Protein AF-A0A173U3Y2-F1 (afdb_monomer)

Sequence (177 aa):
MKGYLDAKELESYKKEDLQELAKQLGVDAEGTKKEIAARCAAVEVDIPDNSELTEEDKKVAAEAAAEAAAKAEEEKAAAEAAAKVEEEKAAAEAAAKAEEEKAAAEAAAKAEEEKAAAEAAAKAEEEKKAAGLVKVKAQRRFLDKELNQIKDTGDVYTVSRERAAVLKEAGVAEVAE

Mean predicted aligned error: 17.34 Å

Foldseek 3Di:
DWAFDDLVVQLVDDLVVLLVLCVVLVHDSDDDSSLSSLRRRPGTDDDDDDDDDDPVNVVVSVVVSVVVVVVVVVVVVVVVVVVVVVVVVVVVVVVVVVVVVVVVVVVVVVVVVVVVVVVVVVVVVVVVVVVQKFKKFFCAWDQDPVVRDTDHHGDIDIDGPVVQVVCVVVVGIHTDD

Solvent-accessible surface area (backbone atoms only — not comparable to full-atom values): 9803 Å² total; per-residue (Å²): 82,80,38,63,49,60,45,72,62,42,60,70,51,54,58,67,58,40,33,50,50,14,55,75,72,72,43,75,55,72,79,53,60,64,57,25,17,50,55,48,22,70,41,78,41,82,39,83,87,80,79,92,76,55,78,64,58,58,50,53,52,53,52,54,52,50,54,53,52,53,53,54,53,53,54,51,53,52,52,54,52,53,51,51,54,52,50,53,51,51,53,51,53,53,52,52,53,55,52,52,53,50,52,52,51,51,53,52,51,52,54,50,52,52,50,52,53,51,50,52,51,50,50,54,51,50,51,52,55,59,71,48,44,40,47,29,29,25,69,38,71,46,73,40,80,89,78,71,40,77,43,47,61,68,45,74,50,76,39,44,55,70,54,47,50,54,33,38,75,70,68,37,24,41,78,52,132

Structure (mmCIF, N/CA/C/O backbone):
data_AF-A0A173U3Y2-F1
#
_entry.id   AF-A0A173U3Y2-F1
#
loop_
_atom_site.group_PDB
_atom_site.id
_atom_site.type_symbol
_atom_site.label_atom_id
_atom_site.label_alt_id
_atom_site.label_comp_id
_atom_site.label_asym_id
_atom_site.label_entity_id
_atom_site.label_seq_id
_atom_site.pdbx_PDB_ins_code
_atom_site.Cartn_x
_atom_site.Cartn_y
_atom_site.Cartn_z
_atom_site.occupancy
_atom_site.B_iso_or_equiv
_atom_site.auth_seq_id
_atom_site.auth_comp_id
_atom_site.auth_asym_id
_atom_site.auth_atom_id
_atom_site.pdbx_PDB_model_num
ATOM 1 N N . MET A 1 1 ? 42.531 11.960 -65.304 1.00 57.34 1 MET A N 1
ATOM 2 C CA . MET A 1 1 ? 41.722 10.787 -65.709 1.00 57.34 1 MET A CA 1
ATOM 3 C C . MET A 1 1 ? 40.741 10.569 -64.580 1.00 57.34 1 MET A C 1
ATOM 5 O O . MET A 1 1 ? 41.121 10.733 -63.429 1.00 57.34 1 MET A O 1
ATOM 9 N N . LYS A 1 2 ? 39.489 10.229 -64.866 1.00 57.88 2 LYS A N 1
ATOM 10 C CA . LYS A 1 2 ? 38.521 9.997 -63.797 1.00 57.88 2 LYS A CA 1
ATOM 11 C C . LYS A 1 2 ? 38.825 8.674 -63.081 1.00 57.88 2 LYS A C 1
ATOM 13 O O . LYS A 1 2 ? 38.897 7.638 -63.739 1.00 57.88 2 LYS A O 1
ATOM 18 N N . GLY A 1 3 ? 39.047 8.725 -61.770 1.00 65.69 3 GLY A N 1
ATOM 19 C CA . GLY A 1 3 ? 39.462 7.604 -60.929 1.00 65.69 3 GLY A CA 1
ATOM 20 C C . GLY A 1 3 ? 38.769 7.604 -59.565 1.00 65.69 3 GLY A C 1
ATOM 21 O O . GLY A 1 3 ? 38.065 8.547 -59.210 1.00 65.69 3 GLY A O 1
ATOM 22 N N . TYR A 1 4 ? 38.956 6.520 -58.816 1.00 71.62 4 TYR A N 1
ATOM 23 C CA . TYR A 1 4 ? 38.361 6.316 -57.494 1.00 71.62 4 TYR A CA 1
ATOM 24 C C . TYR A 1 4 ? 39.429 6.453 -56.412 1.00 71.62 4 TYR A C 1
ATOM 26 O O . TYR A 1 4 ? 40.590 6.108 -56.638 1.00 71.62 4 TYR A O 1
ATOM 34 N N . LEU A 1 5 ? 39.036 6.963 -55.247 1.00 76.06 5 LEU A N 1
ATOM 35 C CA . LEU A 1 5 ? 39.926 7.059 -54.093 1.00 76.06 5 LEU A CA 1
ATOM 36 C C . LEU A 1 5 ? 40.066 5.687 -53.423 1.00 76.06 5 LEU A C 1
ATOM 38 O O . LEU A 1 5 ? 39.089 4.947 -53.306 1.00 76.06 5 LEU A O 1
ATOM 42 N N . ASP A 1 6 ? 41.271 5.352 -52.959 1.00 77.88 6 ASP A N 1
ATOM 43 C CA . ASP A 1 6 ? 41.516 4.074 -52.295 1.00 77.88 6 ASP A CA 1
ATOM 44 C C . ASP A 1 6 ? 40.843 4.037 -50.914 1.00 77.88 6 ASP A C 1
ATOM 46 O O . ASP A 1 6 ? 41.109 4.853 -50.026 1.00 77.88 6 ASP A O 1
ATOM 50 N N . ALA A 1 7 ? 39.948 3.068 -50.723 1.00 73.88 7 ALA A N 1
ATOM 51 C CA . ALA A 1 7 ? 39.181 2.944 -49.490 1.00 73.88 7 ALA A CA 1
ATOM 52 C C . ALA A 1 7 ? 40.073 2.669 -48.264 1.00 73.88 7 ALA A C 1
ATOM 54 O O . ALA A 1 7 ? 39.777 3.168 -47.178 1.00 73.88 7 ALA A O 1
ATOM 55 N N . LYS A 1 8 ? 41.184 1.928 -48.417 1.00 73.75 8 LYS A N 1
ATOM 56 C CA . LYS A 1 8 ? 42.096 1.618 -47.300 1.00 73.75 8 LYS A CA 1
ATOM 57 C C . LYS A 1 8 ? 42.901 2.842 -46.891 1.00 73.75 8 LYS A C 1
ATOM 59 O O . LYS A 1 8 ? 43.157 3.037 -45.703 1.00 73.75 8 LYS A O 1
ATOM 64 N N . GLU A 1 9 ? 43.276 3.680 -47.852 1.00 79.06 9 GLU A N 1
ATOM 65 C CA . GLU A 1 9 ? 43.908 4.959 -47.545 1.00 79.06 9 GLU A CA 1
ATOM 66 C C . GLU A 1 9 ? 42.934 5.883 -46.817 1.00 79.06 9 GLU A C 1
ATOM 68 O O . GLU A 1 9 ? 43.289 6.427 -45.771 1.00 79.06 9 GLU A O 1
ATOM 73 N N . LEU A 1 10 ? 41.683 5.985 -47.274 1.00 80.25 10 LEU A N 1
ATOM 74 C CA . LEU A 1 10 ? 40.660 6.803 -46.617 1.00 80.25 10 LEU A CA 1
ATOM 75 C C . LEU A 1 10 ? 40.347 6.324 -45.191 1.00 80.25 10 LEU A C 1
ATOM 77 O O . LEU A 1 10 ? 40.150 7.137 -44.291 1.00 80.25 10 LEU A O 1
ATOM 81 N N . GLU A 1 11 ? 40.399 5.022 -44.918 1.00 77.44 11 GLU A N 1
ATOM 82 C CA . GLU A 1 11 ? 40.264 4.491 -43.556 1.00 77.44 11 GLU A CA 1
ATOM 83 C C . GLU A 1 11 ? 41.381 4.941 -42.598 1.00 77.44 11 GLU A C 1
ATOM 85 O O . GLU A 1 11 ? 41.189 4.928 -41.376 1.00 77.44 11 GLU A O 1
ATOM 90 N N . SER A 1 12 ? 42.529 5.397 -43.103 1.00 81.25 12 SER A N 1
ATOM 91 C CA . SER A 1 12 ? 43.595 5.970 -42.272 1.00 81.25 12 SER A CA 1
ATOM 92 C C . SER A 1 12 ? 43.350 7.442 -41.893 1.00 81.25 12 SER A C 1
AT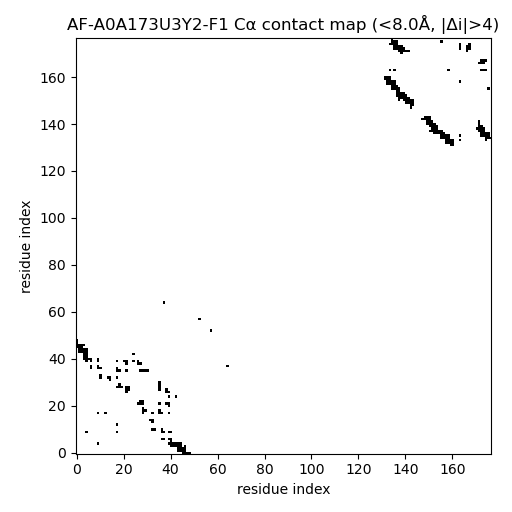OM 94 O O . SER A 1 12 ? 43.889 7.910 -40.888 1.00 81.25 12 SER A O 1
ATOM 96 N N . TYR A 1 13 ? 42.469 8.151 -42.608 1.00 83.94 13 TYR A N 1
ATOM 97 C CA . TYR A 1 13 ? 42.232 9.593 -42.441 1.00 83.94 13 TYR A CA 1
ATOM 98 C C . TYR A 1 13 ? 41.393 9.874 -41.193 1.00 83.94 13 TYR A C 1
ATOM 100 O O . TYR A 1 13 ? 40.683 9.000 -40.701 1.00 83.94 13 TYR A O 1
ATOM 108 N N . LYS A 1 14 ? 41.456 11.073 -40.609 1.00 88.06 14 LYS A N 1
ATOM 109 C CA . LYS A 1 14 ? 40.616 11.372 -39.435 1.00 88.06 14 LYS A CA 1
ATOM 110 C C . LYS A 1 14 ? 39.161 11.538 -39.864 1.00 88.06 14 LYS A C 1
ATOM 112 O O . LYS A 1 14 ? 38.862 11.773 -41.032 1.00 88.06 14 LYS A O 1
ATOM 117 N N . LYS A 1 15 ? 38.239 11.388 -38.913 1.00 86.25 15 LYS A N 1
ATOM 118 C CA . LYS A 1 15 ? 36.804 11.486 -39.207 1.00 86.25 15 LYS A CA 1
ATOM 119 C C . LYS A 1 15 ? 36.458 12.871 -39.758 1.00 86.25 15 LYS A C 1
ATOM 121 O O . LYS A 1 15 ? 35.685 12.967 -40.698 1.00 86.25 15 LYS A O 1
ATOM 126 N N . GLU A 1 16 ? 37.061 13.911 -39.200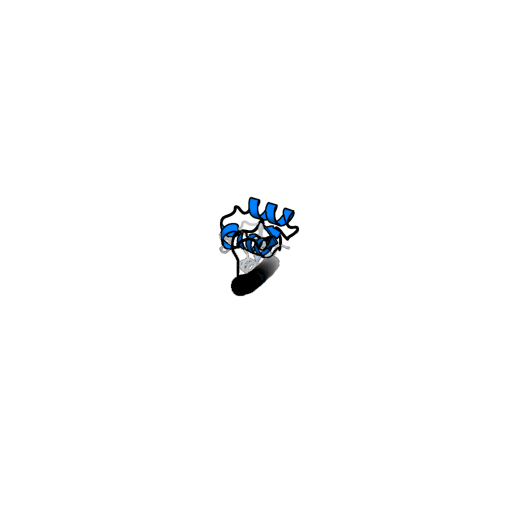 1.00 87.12 16 GLU A N 1
ATOM 127 C CA . GLU A 1 16 ? 36.872 15.302 -39.602 1.00 87.12 16 GLU A CA 1
ATOM 128 C C . GLU A 1 16 ? 37.352 15.535 -41.041 1.00 87.12 16 GLU A C 1
ATOM 130 O O . GLU A 1 16 ? 36.616 16.115 -41.838 1.00 87.12 16 GLU A O 1
ATOM 135 N N . ASP A 1 17 ? 38.528 15.001 -41.395 1.00 87.50 17 ASP A N 1
ATOM 136 C CA . ASP A 1 17 ? 39.094 15.091 -42.748 1.00 87.50 17 ASP A CA 1
ATOM 137 C C . ASP A 1 17 ? 38.199 14.369 -43.771 1.00 87.50 17 ASP A C 1
ATOM 139 O O . ASP A 1 17 ? 37.935 14.881 -44.857 1.00 87.50 17 ASP A O 1
ATOM 143 N N . LEU A 1 18 ? 37.662 13.200 -43.408 1.00 85.75 18 LEU A N 1
ATOM 144 C CA . LEU A 1 18 ? 36.731 12.455 -44.258 1.00 85.75 18 LEU A CA 1
ATOM 145 C C . LEU A 1 18 ? 35.384 13.158 -44.423 1.00 85.75 18 LEU A C 1
ATOM 147 O O . LEU A 1 18 ? 34.797 13.102 -45.498 1.00 85.75 18 LEU A O 1
ATOM 151 N N . GLN A 1 19 ? 34.888 13.829 -43.382 1.00 86.62 19 GLN A N 1
ATOM 152 C CA . GLN A 1 19 ? 33.658 14.619 -43.455 1.00 86.62 19 GLN A CA 1
ATOM 153 C C . GLN A 1 19 ? 33.826 15.868 -44.318 1.00 86.62 19 GLN A C 1
ATOM 155 O O . GLN A 1 19 ? 32.890 16.267 -45.011 1.00 86.62 19 GLN A O 1
ATOM 160 N N . GLU A 1 20 ? 34.996 16.502 -44.272 1.00 86.38 20 GLU A N 1
ATOM 161 C CA . GLU A 1 20 ? 35.315 17.623 -45.150 1.00 86.38 20 GLU A CA 1
ATOM 162 C C . GLU A 1 20 ? 35.433 17.160 -46.604 1.00 86.38 20 GLU A C 1
ATOM 164 O O . GLU A 1 20 ? 34.793 17.744 -47.479 1.00 86.38 20 GLU A O 1
ATOM 169 N N . LEU A 1 21 ? 36.146 16.056 -46.841 1.00 84.06 21 LEU A N 1
ATOM 170 C CA . LEU A 1 21 ? 36.250 15.429 -48.155 1.00 84.06 21 LEU A CA 1
ATOM 171 C C . LEU A 1 21 ? 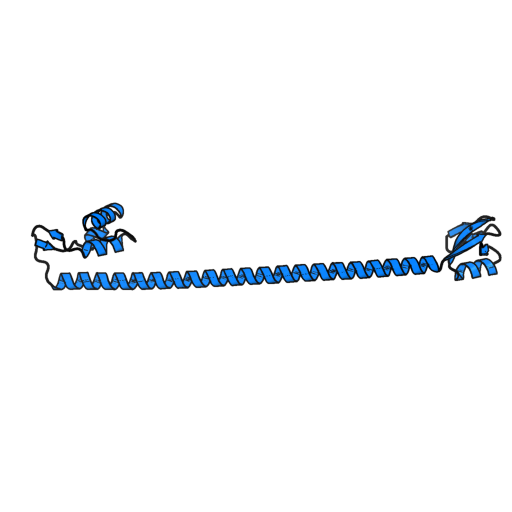34.869 15.044 -48.703 1.00 84.06 21 LEU A C 1
ATOM 173 O O . LEU A 1 21 ? 34.557 15.342 -49.852 1.00 84.06 21 LEU A O 1
ATOM 177 N N . ALA A 1 22 ? 34.005 14.462 -47.871 1.00 85.81 22 ALA A N 1
ATOM 178 C CA . ALA A 1 22 ? 32.636 14.126 -48.247 1.00 85.81 22 ALA A CA 1
ATOM 179 C C . ALA A 1 22 ? 31.855 15.362 -48.718 1.00 85.81 22 ALA A C 1
ATOM 181 O O . ALA A 1 22 ? 31.246 15.344 -49.786 1.00 85.81 22 ALA A O 1
ATOM 182 N N . LYS A 1 23 ? 31.947 16.479 -47.986 1.00 85.38 23 LYS A N 1
ATOM 183 C CA . LYS A 1 23 ? 31.310 17.747 -48.376 1.00 85.38 23 LYS A CA 1
ATOM 184 C C . LYS A 1 23 ? 31.886 18.319 -49.672 1.00 85.38 23 LYS A C 1
ATOM 186 O O . LYS A 1 23 ? 31.122 18.834 -50.484 1.00 85.38 23 LYS A O 1
ATOM 191 N N . GLN A 1 24 ? 33.202 18.227 -49.877 1.00 80.62 24 GLN A N 1
ATOM 192 C CA . GLN A 1 24 ? 33.872 18.675 -51.106 1.00 80.62 24 GLN A CA 1
ATOM 193 C C . GLN A 1 24 ? 33.444 17.854 -52.327 1.00 80.62 24 GLN A C 1
ATOM 195 O O . GLN A 1 24 ? 33.271 18.403 -53.412 1.00 80.62 24 GLN A O 1
ATOM 200 N N . LEU A 1 25 ? 33.236 16.553 -52.130 1.00 80.62 25 LEU A N 1
ATOM 201 C CA . LEU A 1 25 ? 32.764 15.619 -53.149 1.00 80.62 25 LEU A CA 1
ATOM 202 C C . LEU A 1 25 ? 31.233 15.631 -53.317 1.00 80.62 25 LEU A C 1
ATOM 204 O O . LEU A 1 25 ? 30.713 14.982 -54.221 1.00 80.62 25 LEU A O 1
ATOM 208 N N . GLY A 1 26 ? 30.507 16.371 -52.472 1.00 79.69 26 GLY A N 1
ATOM 209 C CA . GLY A 1 26 ? 29.045 16.452 -52.501 1.00 79.69 26 GLY A CA 1
ATOM 210 C C . GLY A 1 26 ? 28.333 15.181 -52.026 1.00 79.69 26 GLY A C 1
ATOM 211 O O . GLY A 1 26 ? 27.184 14.959 -52.405 1.00 79.69 26 GLY A O 1
ATOM 212 N N . VAL A 1 27 ? 28.997 14.349 -51.217 1.00 77.94 27 VAL A N 1
ATOM 213 C CA . VAL A 1 27 ? 28.440 13.122 -50.630 1.00 77.94 27 VAL A CA 1
ATOM 214 C C . VAL A 1 27 ? 28.111 13.284 -49.148 1.00 77.94 27 VAL A C 1
ATOM 216 O O . VAL A 1 27 ? 28.604 14.178 -48.460 1.00 77.94 27 VAL A O 1
ATOM 219 N N . ASP A 1 28 ? 27.240 12.404 -48.658 1.00 78.38 28 ASP A N 1
ATOM 220 C CA . ASP A 1 28 ? 26.727 12.445 -47.293 1.00 78.38 28 ASP A CA 1
ATOM 221 C C . ASP A 1 28 ? 27.818 12.167 -46.241 1.00 78.38 28 ASP A C 1
ATOM 223 O O . ASP A 1 28 ? 28.465 11.114 -46.253 1.00 78.38 28 ASP A O 1
ATOM 227 N N . ALA A 1 29 ? 28.001 13.123 -45.326 1.00 82.38 29 ALA A N 1
ATOM 228 C CA . ALA A 1 29 ? 29.036 13.118 -44.291 1.00 82.38 29 ALA A CA 1
ATOM 229 C C . ALA A 1 29 ? 28.544 12.572 -42.931 1.00 82.38 29 ALA A C 1
ATOM 231 O O . ALA A 1 29 ? 29.259 12.678 -41.923 1.00 82.38 29 ALA A O 1
ATOM 232 N N . GLU A 1 30 ? 27.324 12.032 -42.872 1.00 78.94 30 GLU A N 1
ATOM 233 C CA . GLU A 1 30 ? 26.744 11.476 -41.654 1.00 78.94 30 GLU A CA 1
ATOM 234 C C . GLU A 1 30 ? 27.118 9.996 -41.490 1.00 78.94 30 GLU A C 1
ATOM 236 O O . GLU A 1 30 ? 27.183 9.230 -42.452 1.00 78.94 30 GLU A O 1
ATOM 241 N N . GLY A 1 31 ? 27.368 9.580 -40.245 1.00 80.06 31 GLY A N 1
ATOM 242 C CA . GLY A 1 31 ? 27.688 8.192 -39.901 1.00 80.06 31 GLY A CA 1
ATOM 243 C C . GLY A 1 31 ? 29.090 7.979 -39.324 1.00 80.06 31 GLY A C 1
ATOM 244 O O . GLY A 1 31 ? 29.749 8.892 -38.795 1.00 80.06 31 GLY A O 1
ATOM 245 N N . THR A 1 32 ? 29.523 6.721 -39.341 1.00 81.69 32 THR A N 1
ATOM 246 C CA . THR A 1 32 ? 30.830 6.292 -38.843 1.00 81.69 32 THR A CA 1
ATOM 247 C C . THR A 1 32 ? 31.938 6.590 -39.854 1.00 81.69 32 THR A C 1
ATOM 249 O O . THR A 1 32 ? 31.715 6.764 -41.049 1.00 81.69 32 THR A O 1
ATOM 252 N N . LYS A 1 33 ? 33.184 6.640 -39.371 1.00 83.69 33 LYS A N 1
ATOM 253 C CA . LYS A 1 33 ? 34.372 6.945 -40.184 1.00 83.69 33 LYS A CA 1
ATOM 254 C C . LYS A 1 33 ? 34.496 6.037 -41.422 1.00 83.69 33 LYS A C 1
ATOM 256 O O . LYS A 1 33 ? 34.856 6.511 -42.493 1.00 83.69 33 LYS A O 1
ATOM 261 N N . LYS A 1 34 ? 34.180 4.749 -41.268 1.00 79.50 34 LYS A N 1
ATOM 262 C CA . LYS A 1 34 ? 34.251 3.751 -42.344 1.00 79.50 34 LYS A CA 1
ATOM 263 C C . LYS A 1 34 ? 33.189 3.977 -43.415 1.00 79.50 34 LYS A C 1
ATOM 265 O O . LYS A 1 34 ? 33.486 3.860 -44.595 1.00 79.50 34 LYS A O 1
ATOM 270 N N . GLU A 1 35 ? 31.978 4.353 -43.012 1.00 77.62 35 GLU A N 1
ATOM 271 C CA . GLU A 1 35 ? 30.888 4.639 -43.950 1.00 77.62 35 GLU A CA 1
ATOM 272 C C . GLU A 1 35 ? 31.203 5.861 -44.813 1.00 77.62 35 GLU A C 1
ATOM 274 O O . GLU A 1 35 ? 31.011 5.831 -46.026 1.00 77.62 35 GLU A O 1
ATOM 279 N N . ILE A 1 36 ? 31.751 6.913 -44.201 1.00 85.38 36 ILE A N 1
ATOM 280 C CA . ILE A 1 36 ? 32.136 8.132 -44.918 1.00 85.38 36 ILE A CA 1
ATOM 281 C C . ILE A 1 36 ? 33.300 7.834 -45.876 1.00 85.38 36 ILE A C 1
ATOM 283 O O . ILE A 1 36 ? 33.247 8.229 -47.037 1.00 85.38 36 ILE A O 1
ATOM 287 N N . ALA A 1 37 ? 34.311 7.075 -45.434 1.00 83.69 37 ALA A N 1
ATOM 288 C CA . ALA A 1 37 ? 35.421 6.640 -46.284 1.00 83.69 37 ALA A CA 1
ATOM 289 C C . ALA A 1 37 ? 34.945 5.819 -47.493 1.00 83.69 37 ALA A C 1
ATOM 291 O O . ALA A 1 37 ? 35.362 6.091 -48.615 1.00 83.69 37 ALA A O 1
ATOM 292 N N . ALA A 1 38 ? 34.028 4.872 -47.289 1.00 80.69 38 ALA A N 1
ATOM 293 C CA . ALA A 1 38 ? 33.471 4.058 -48.365 1.00 80.69 38 ALA A CA 1
ATOM 294 C C . ALA A 1 38 ? 32.666 4.893 -49.376 1.00 80.69 38 ALA A C 1
ATOM 296 O O . ALA A 1 38 ? 32.798 4.696 -50.583 1.00 80.69 38 ALA A O 1
ATOM 297 N N . ARG A 1 39 ? 31.868 5.864 -48.906 1.00 80.31 39 ARG A N 1
ATOM 298 C CA . ARG A 1 39 ? 31.128 6.777 -49.795 1.00 80.31 39 ARG A CA 1
ATOM 299 C C . ARG A 1 39 ? 32.067 7.669 -50.596 1.00 80.31 39 ARG A C 1
ATOM 301 O O . ARG A 1 39 ? 31.869 7.801 -51.796 1.00 80.31 39 ARG A O 1
ATOM 308 N N . CYS A 1 40 ? 33.100 8.228 -49.966 1.00 81.56 40 CYS A N 1
ATOM 309 C CA . CYS A 1 40 ? 34.120 9.021 -50.653 1.00 81.56 40 CYS A CA 1
ATOM 310 C C . CYS A 1 40 ? 34.921 8.186 -51.666 1.00 81.56 40 CYS A C 1
ATOM 312 O O . CYS A 1 40 ? 35.212 8.678 -52.752 1.00 81.56 40 CYS A O 1
ATOM 314 N N . ALA A 1 41 ? 35.224 6.921 -51.353 1.00 80.75 41 ALA A N 1
ATOM 315 C CA . ALA A 1 41 ? 35.902 5.989 -52.259 1.00 80.75 41 ALA A CA 1
ATOM 316 C C . ALA A 1 41 ? 35.077 5.666 -53.514 1.00 80.75 41 ALA A C 1
ATOM 318 O O . ALA A 1 41 ? 35.640 5.419 -54.575 1.00 80.75 41 ALA A O 1
ATOM 319 N N . ALA A 1 42 ? 33.746 5.694 -53.407 1.00 73.06 42 ALA A N 1
ATOM 320 C CA . ALA A 1 42 ? 32.831 5.434 -54.515 1.00 73.06 42 ALA A CA 1
ATOM 321 C C . ALA A 1 42 ? 32.600 6.651 -55.433 1.00 73.06 42 ALA A C 1
ATOM 323 O O . ALA A 1 42 ? 31.948 6.511 -56.470 1.00 73.06 42 ALA A O 1
ATO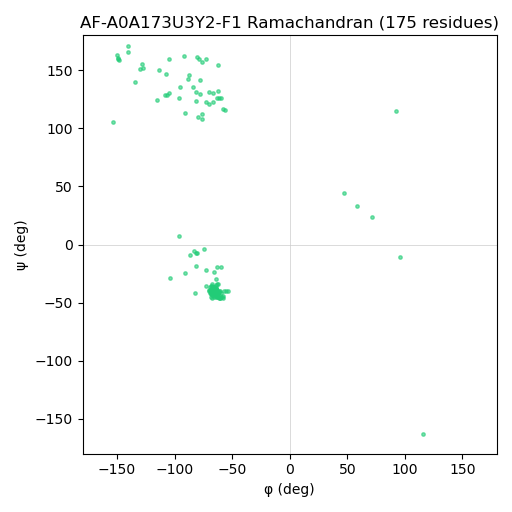M 324 N N . VAL A 1 43 ? 33.107 7.840 -55.079 1.00 73.31 43 VAL A N 1
ATOM 325 C CA . VAL A 1 43 ? 33.003 9.034 -55.930 1.00 73.31 43 VAL A CA 1
ATOM 326 C C . VAL A 1 43 ? 34.091 9.010 -56.995 1.00 73.31 43 VAL A C 1
ATOM 328 O O . VAL A 1 43 ? 35.271 8.840 -56.701 1.00 73.31 43 VAL A O 1
ATOM 331 N N . GLU A 1 44 ? 33.687 9.238 -58.241 1.00 65.75 44 GLU A N 1
ATOM 332 C CA . GLU A 1 44 ? 34.597 9.386 -59.370 1.00 65.75 44 GLU A CA 1
ATOM 333 C C . GLU A 1 44 ? 35.195 10.808 -59.384 1.00 65.75 44 GLU A C 1
ATOM 335 O O . GLU A 1 44 ? 34.500 11.788 -59.662 1.00 65.75 44 GLU A O 1
ATOM 340 N N . VAL A 1 45 ? 36.490 10.924 -59.078 1.00 65.19 45 VAL A N 1
ATOM 341 C CA . VAL A 1 45 ? 37.242 12.189 -58.985 1.00 65.19 45 VAL A CA 1
ATOM 342 C C . VAL A 1 45 ? 38.290 12.245 -60.103 1.00 65.19 45 VAL A C 1
ATOM 344 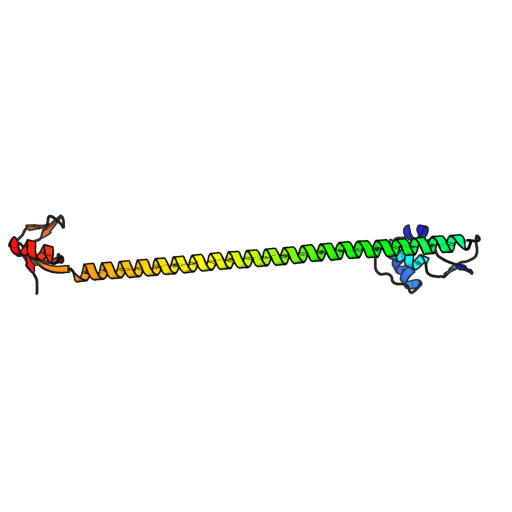O O . VAL A 1 45 ? 38.769 11.210 -60.554 1.00 65.19 45 VAL A O 1
ATOM 347 N N . ASP A 1 46 ? 38.664 13.425 -60.607 1.00 60.62 46 ASP A N 1
ATOM 348 C CA . ASP A 1 46 ? 39.748 13.516 -61.600 1.00 60.62 46 ASP A CA 1
ATOM 349 C C . ASP A 1 46 ? 41.113 13.350 -60.909 1.00 60.62 46 ASP A C 1
ATOM 351 O O . ASP A 1 46 ? 41.558 14.223 -60.166 1.00 60.62 46 ASP A O 1
ATOM 355 N N . ILE A 1 47 ? 41.760 12.203 -61.131 1.00 57.91 47 ILE A N 1
ATOM 356 C CA . ILE A 1 47 ? 43.063 11.839 -60.568 1.00 57.91 47 ILE A CA 1
ATOM 357 C C . ILE A 1 47 ? 44.128 11.960 -61.680 1.00 57.91 47 ILE A C 1
ATOM 359 O O . ILE A 1 47 ? 43.919 11.462 -62.797 1.00 57.91 47 ILE A O 1
ATOM 363 N N . PRO A 1 48 ? 45.267 12.638 -61.441 1.00 50.16 48 PRO A N 1
ATOM 364 C CA . PRO A 1 48 ? 46.381 12.658 -62.385 1.00 50.16 48 PRO A CA 1
ATOM 365 C C . PRO A 1 48 ? 47.065 11.281 -62.447 1.00 50.16 48 PRO A C 1
ATOM 367 O O . PRO A 1 48 ? 47.369 10.675 -61.425 1.00 50.16 48 PRO A O 1
ATOM 370 N N . ASP A 1 49 ? 47.269 10.804 -63.673 1.00 47.00 49 ASP A N 1
ATOM 371 C CA . ASP A 1 49 ? 47.638 9.435 -64.051 1.00 47.00 49 ASP A CA 1
ATOM 372 C C . ASP A 1 49 ? 48.948 8.944 -63.405 1.00 47.00 49 ASP A C 1
ATOM 374 O O . ASP A 1 49 ? 50.023 9.483 -63.684 1.00 47.00 49 ASP A O 1
ATOM 378 N N . ASN A 1 50 ? 48.870 7.899 -62.575 1.00 45.56 50 ASN A N 1
ATOM 379 C CA . ASN A 1 50 ? 50.001 7.007 -62.333 1.00 45.56 50 ASN A CA 1
ATOM 380 C C . ASN A 1 50 ? 49.499 5.610 -61.921 1.00 45.56 50 ASN A C 1
ATOM 382 O O . ASN A 1 50 ? 49.101 5.406 -60.777 1.00 45.56 50 ASN A O 1
ATOM 386 N N . SER A 1 51 ? 49.604 4.657 -62.851 1.00 47.53 51 SER A N 1
ATOM 387 C CA . SER A 1 51 ? 49.397 3.205 -62.701 1.00 47.53 51 SER A CA 1
ATOM 388 C C . SER A 1 51 ? 47.979 2.682 -62.989 1.00 47.53 51 SER A C 1
ATOM 390 O O . SER A 1 51 ? 47.019 2.966 -62.280 1.00 47.53 51 SER A O 1
ATOM 392 N N . GLU A 1 52 ? 47.884 1.862 -64.042 1.00 52.50 52 GLU A N 1
ATOM 393 C CA . GLU A 1 52 ? 46.689 1.146 -64.509 1.00 52.50 52 GLU A CA 1
ATOM 394 C C . GLU A 1 52 ? 46.073 0.262 -63.405 1.00 52.50 52 GLU A C 1
ATOM 396 O O . GLU A 1 52 ? 46.680 -0.718 -62.977 1.00 52.50 52 GLU A O 1
ATOM 401 N N . LEU A 1 53 ? 44.848 0.586 -62.977 1.00 50.97 53 LEU A N 1
ATOM 402 C CA . LEU A 1 53 ? 43.967 -0.294 -62.199 1.00 50.97 53 LEU A CA 1
ATOM 403 C C . LEU A 1 53 ? 43.005 -0.999 -63.162 1.00 50.97 53 LEU A C 1
ATOM 405 O O . LEU A 1 53 ? 42.336 -0.354 -63.974 1.00 50.97 53 LEU A O 1
ATOM 409 N N . THR A 1 54 ? 42.957 -2.326 -63.094 1.00 56.22 54 THR A N 1
ATOM 410 C CA . THR A 1 54 ? 42.202 -3.169 -64.032 1.00 56.22 54 THR A CA 1
ATOM 411 C C . THR A 1 54 ? 40.710 -3.215 -63.671 1.00 56.22 54 THR A C 1
ATOM 413 O O . THR A 1 54 ? 40.321 -2.894 -62.549 1.00 56.22 54 THR A O 1
ATOM 416 N N . GLU A 1 55 ? 39.826 -3.607 -64.601 1.00 55.69 55 GLU A N 1
ATOM 417 C CA . GLU A 1 55 ? 38.378 -3.715 -64.318 1.00 55.69 55 GLU A CA 1
ATOM 418 C C . GLU A 1 55 ? 38.042 -4.712 -63.186 1.00 55.69 55 GLU A C 1
ATOM 420 O O . GLU A 1 55 ? 36.982 -4.606 -62.566 1.00 55.69 55 GLU A O 1
ATOM 425 N N . GLU A 1 56 ? 38.956 -5.631 -62.856 1.00 51.66 56 GLU A N 1
ATOM 426 C CA . GLU A 1 56 ? 38.853 -6.498 -61.676 1.00 51.66 56 GLU A CA 1
ATOM 427 C C . GLU A 1 56 ? 38.965 -5.721 -60.356 1.00 51.66 56 GLU A C 1
ATOM 429 O O . GLU A 1 56 ? 38.187 -5.982 -59.437 1.00 51.66 56 GLU A O 1
ATOM 434 N N . ASP A 1 57 ? 39.833 -4.709 -60.267 1.00 56.53 57 ASP A N 1
ATOM 435 C CA . ASP A 1 57 ? 40.008 -3.903 -59.052 1.00 56.53 57 ASP A CA 1
ATOM 436 C C . ASP A 1 57 ? 38.755 -3.066 -58.734 1.00 56.53 57 ASP A C 1
ATOM 438 O O . ASP A 1 57 ? 38.342 -2.950 -57.576 1.00 56.53 57 ASP A O 1
ATOM 442 N N . LYS A 1 58 ? 38.067 -2.560 -59.771 1.00 58.28 58 LYS A N 1
ATOM 443 C CA . LYS A 1 58 ? 36.768 -1.873 -59.624 1.00 58.28 58 LYS A CA 1
ATOM 444 C C . LYS A 1 58 ? 35.670 -2.809 -59.124 1.00 58.28 58 LYS A C 1
ATOM 446 O O . LYS A 1 58 ? 34.822 -2.397 -58.333 1.00 58.28 58 LYS A O 1
ATOM 451 N N . LYS A 1 59 ? 35.674 -4.068 -59.570 1.00 58.75 59 LYS A N 1
ATOM 452 C CA . LYS A 1 59 ? 34.681 -5.061 -59.147 1.00 58.75 59 LYS A CA 1
ATOM 453 C C . LYS A 1 59 ? 34.882 -5.467 -57.685 1.00 58.75 59 LYS A C 1
ATOM 455 O O . LYS A 1 59 ? 33.901 -5.561 -56.953 1.00 58.75 59 LYS A O 1
ATOM 460 N N . VAL A 1 60 ? 36.129 -5.636 -57.245 1.00 60.06 60 VAL A N 1
ATOM 461 C CA . VAL A 1 60 ? 36.454 -5.952 -55.843 1.00 60.06 60 VAL A CA 1
ATOM 462 C C . VAL A 1 60 ? 36.089 -4.791 -54.912 1.00 60.06 60 VAL A C 1
ATOM 464 O O . VAL A 1 60 ? 35.527 -5.022 -53.843 1.00 60.06 60 VAL A O 1
ATOM 467 N N . ALA A 1 61 ? 36.324 -3.542 -55.328 1.00 57.59 61 ALA A N 1
ATOM 468 C CA . ALA A 1 61 ? 35.905 -2.368 -54.561 1.00 57.59 61 ALA A CA 1
ATOM 469 C C . ALA A 1 61 ? 34.371 -2.268 -54.425 1.00 57.59 61 ALA A C 1
ATOM 471 O O . ALA A 1 61 ? 33.863 -1.980 -53.340 1.00 57.59 61 ALA A O 1
ATOM 472 N N . ALA A 1 62 ? 33.625 -2.563 -55.495 1.00 59.19 62 ALA A N 1
ATOM 473 C CA . ALA A 1 62 ? 32.162 -2.564 -55.472 1.00 59.19 62 ALA A CA 1
ATOM 474 C C . ALA A 1 62 ? 31.577 -3.697 -54.605 1.00 59.19 62 ALA A C 1
ATOM 476 O O . ALA A 1 62 ? 30.608 -3.480 -53.877 1.00 59.19 62 ALA A O 1
ATOM 477 N N . GLU A 1 63 ? 32.172 -4.892 -54.645 1.00 61.00 63 GLU A N 1
ATOM 478 C CA . GLU A 1 63 ? 31.741 -6.040 -53.835 1.00 61.00 63 GLU A CA 1
ATOM 479 C C . GLU A 1 63 ? 32.019 -5.813 -52.339 1.00 61.00 63 GLU A C 1
ATOM 481 O O . GLU A 1 63 ? 31.145 -6.051 -51.503 1.00 61.00 63 GLU A O 1
ATOM 486 N N . ALA A 1 64 ? 33.177 -5.233 -52.000 1.00 62.75 64 ALA A N 1
ATOM 487 C CA . ALA A 1 64 ? 33.508 -4.852 -50.627 1.00 62.75 64 ALA A CA 1
ATOM 488 C C . ALA A 1 64 ? 32.573 -3.758 -50.073 1.00 62.75 64 ALA A C 1
ATOM 490 O O . ALA A 1 64 ? 32.182 -3.811 -48.905 1.00 62.75 64 ALA A O 1
ATOM 491 N N . ALA A 1 65 ? 32.169 -2.791 -50.906 1.00 61.19 65 ALA A N 1
ATOM 492 C CA . ALA A 1 65 ? 31.201 -1.764 -50.521 1.00 61.19 65 ALA A CA 1
ATOM 493 C C . ALA A 1 65 ? 29.795 -2.346 -50.274 1.00 61.19 65 ALA A C 1
ATOM 495 O O . ALA A 1 65 ? 29.119 -1.942 -49.327 1.00 61.19 65 ALA A O 1
ATOM 496 N N . ALA A 1 66 ? 29.369 -3.325 -51.080 1.00 62.88 66 ALA A N 1
ATOM 497 C CA . ALA A 1 66 ? 28.084 -4.001 -50.904 1.00 62.88 66 ALA A CA 1
ATOM 498 C C . ALA A 1 66 ? 28.049 -4.878 -49.637 1.00 62.88 66 ALA A C 1
ATOM 500 O O . ALA A 1 66 ? 27.061 -4.853 -48.902 1.00 62.88 66 ALA A O 1
ATOM 501 N N . GLU A 1 67 ? 29.130 -5.605 -49.330 1.00 62.38 67 GLU A N 1
ATOM 502 C CA . GLU A 1 67 ? 29.214 -6.417 -48.106 1.00 62.38 67 GLU A CA 1
ATOM 503 C C . GLU A 1 67 ? 29.239 -5.545 -46.836 1.00 62.38 67 GLU A C 1
ATOM 505 O O . GLU A 1 67 ? 28.622 -5.886 -45.823 1.00 62.38 67 GLU A O 1
ATOM 510 N N . ALA A 1 68 ? 29.901 -4.383 -46.891 1.00 62.88 68 ALA A N 1
ATOM 511 C CA . ALA A 1 68 ? 29.904 -3.421 -45.791 1.00 62.88 68 ALA A CA 1
ATOM 512 C C . ALA A 1 68 ? 28.511 -2.813 -45.543 1.00 62.88 68 ALA A C 1
ATOM 514 O O . ALA A 1 68 ? 28.104 -2.675 -44.388 1.00 62.88 68 ALA A O 1
ATOM 515 N N . ALA A 1 69 ? 27.761 -2.503 -46.607 1.00 64.69 69 ALA A N 1
ATOM 516 C CA . ALA A 1 69 ? 26.388 -2.012 -46.494 1.00 64.69 69 ALA A CA 1
ATOM 517 C C . ALA A 1 69 ? 25.441 -3.069 -45.895 1.00 64.69 69 ALA A C 1
ATOM 519 O O . ALA A 1 69 ? 24.643 -2.745 -45.018 1.00 64.69 69 ALA A O 1
ATOM 520 N N . ALA A 1 70 ? 25.578 -4.339 -46.296 1.00 68.50 70 ALA A N 1
ATOM 521 C CA . ALA A 1 70 ? 24.767 -5.433 -45.760 1.00 68.50 70 ALA A CA 1
ATOM 522 C C . ALA A 1 70 ? 25.012 -5.673 -44.256 1.00 68.50 70 ALA A C 1
ATOM 524 O O . ALA A 1 70 ? 24.058 -5.826 -43.494 1.00 68.50 70 ALA A O 1
ATOM 525 N N . LYS A 1 71 ? 26.275 -5.635 -43.800 1.00 68.31 71 LYS A N 1
ATOM 526 C CA . LYS A 1 71 ? 26.601 -5.769 -42.365 1.00 68.31 71 LYS A CA 1
ATOM 527 C C . LYS A 1 71 ? 26.085 -4.599 -41.524 1.00 68.31 71 LYS A C 1
ATOM 529 O O . LYS A 1 71 ? 25.648 -4.816 -40.398 1.00 68.31 71 LYS A O 1
ATOM 534 N N . ALA A 1 72 ? 26.105 -3.378 -42.061 1.00 68.50 72 ALA A N 1
ATOM 535 C CA . ALA A 1 72 ? 25.572 -2.207 -41.363 1.00 68.50 72 ALA A CA 1
ATOM 536 C C . ALA A 1 72 ? 24.041 -2.272 -41.190 1.00 68.50 72 ALA A C 1
ATOM 538 O O . ALA A 1 72 ? 23.515 -1.850 -40.159 1.00 68.50 72 ALA A O 1
ATOM 539 N N . GLU A 1 73 ? 23.320 -2.826 -42.170 1.00 62.75 73 GLU A N 1
ATOM 540 C CA . GLU A 1 73 ? 21.866 -3.007 -42.082 1.00 62.75 73 GLU A CA 1
ATOM 541 C C . GLU A 1 73 ? 21.479 -4.095 -41.061 1.00 62.75 73 GLU A C 1
ATOM 543 O O . GLU A 1 73 ? 20.550 -3.902 -40.274 1.00 62.75 73 GLU A O 1
ATOM 548 N N . GLU A 1 74 ? 22.242 -5.193 -40.998 1.00 65.88 74 GLU A N 1
ATOM 549 C CA . GLU A 1 74 ? 22.041 -6.272 -40.019 1.00 65.88 74 GLU A CA 1
ATOM 550 C C . GLU A 1 74 ? 22.275 -5.798 -38.571 1.00 65.88 74 GLU A C 1
ATOM 552 O O . GLU A 1 74 ? 21.465 -6.076 -37.682 1.00 65.88 74 GLU A O 1
ATOM 557 N N . GLU A 1 75 ? 23.333 -5.014 -38.326 1.00 69.50 75 GLU A N 1
ATOM 558 C CA . GLU A 1 75 ? 23.635 -4.472 -36.993 1.00 69.50 75 GLU A CA 1
ATOM 559 C C . GLU A 1 75 ? 22.554 -3.481 -36.522 1.00 69.50 75 GLU A C 1
ATOM 561 O O . GLU A 1 75 ? 22.147 -3.489 -35.355 1.00 69.50 75 GLU A O 1
ATOM 566 N N . LYS A 1 76 ? 22.006 -2.679 -37.446 1.00 71.94 76 LYS A N 1
ATOM 567 C CA . LYS A 1 76 ? 20.892 -1.766 -37.156 1.00 71.94 76 LYS A CA 1
ATOM 568 C C . LYS A 1 76 ? 19.607 -2.525 -36.807 1.00 71.94 76 LYS A C 1
ATOM 570 O O . LYS A 1 76 ? 18.908 -2.133 -35.872 1.00 71.94 76 LYS A O 1
ATOM 575 N N . ALA A 1 77 ? 19.313 -3.621 -37.508 1.00 75.69 77 ALA A N 1
ATOM 576 C CA . ALA A 1 77 ? 18.158 -4.467 -37.212 1.00 75.69 77 ALA A CA 1
ATOM 577 C C . ALA A 1 77 ? 18.273 -5.146 -35.833 1.00 75.69 77 ALA A C 1
ATOM 579 O O . ALA A 1 77 ? 17.291 -5.206 -35.088 1.00 75.69 77 ALA A O 1
ATOM 580 N N . ALA A 1 78 ? 19.472 -5.599 -35.452 1.00 73.25 78 ALA A N 1
ATOM 581 C CA . ALA A 1 78 ? 19.722 -6.177 -34.132 1.00 73.25 78 ALA A CA 1
ATOM 582 C C . ALA A 1 78 ? 19.554 -5.147 -32.998 1.00 73.25 78 ALA A C 1
ATOM 584 O O . ALA A 1 78 ? 18.953 -5.457 -31.966 1.00 73.25 78 ALA A O 1
ATOM 585 N N . ALA A 1 79 ? 20.028 -3.912 -33.197 1.00 75.75 79 ALA A N 1
ATOM 586 C CA . ALA A 1 79 ? 19.866 -2.831 -32.225 1.00 75.75 79 ALA A CA 1
ATOM 587 C C . ALA A 1 79 ? 18.392 -2.426 -32.036 1.00 75.75 79 ALA A C 1
ATOM 589 O O . ALA A 1 79 ? 17.947 -2.230 -30.905 1.00 75.75 79 ALA A O 1
ATOM 590 N N . GLU A 1 80 ? 17.611 -2.350 -33.120 1.00 77.56 80 GLU A N 1
ATOM 591 C CA . GLU A 1 80 ? 16.183 -2.014 -33.039 1.00 77.56 80 GLU A CA 1
ATOM 592 C C . GLU A 1 80 ? 15.371 -3.126 -32.350 1.00 77.56 80 GLU A C 1
ATOM 594 O O . GLU A 1 80 ? 14.473 -2.846 -31.553 1.00 77.56 80 GLU A O 1
ATOM 599 N N . ALA A 1 81 ? 15.721 -4.394 -32.590 1.00 75.31 81 ALA A N 1
ATOM 600 C CA . ALA A 1 81 ? 15.116 -5.526 -31.892 1.00 75.31 81 ALA A CA 1
ATOM 601 C C . ALA A 1 81 ? 15.429 -5.509 -30.385 1.00 75.31 81 ALA A C 1
ATOM 603 O O . ALA A 1 81 ? 14.530 -5.727 -29.573 1.00 75.31 81 ALA A O 1
ATOM 604 N N . ALA A 1 82 ? 16.671 -5.199 -29.997 1.00 78.00 82 ALA A N 1
ATOM 605 C CA . ALA A 1 82 ? 17.055 -5.074 -28.591 1.00 78.00 82 ALA A CA 1
ATOM 606 C C . ALA A 1 82 ? 16.313 -3.921 -27.889 1.00 78.00 82 ALA A C 1
ATOM 608 O O . ALA A 1 82 ? 15.812 -4.106 -26.780 1.00 78.00 82 ALA A O 1
ATOM 609 N N . ALA A 1 83 ? 16.167 -2.771 -28.557 1.00 83.50 83 ALA A N 1
ATOM 610 C CA . ALA A 1 83 ? 15.424 -1.628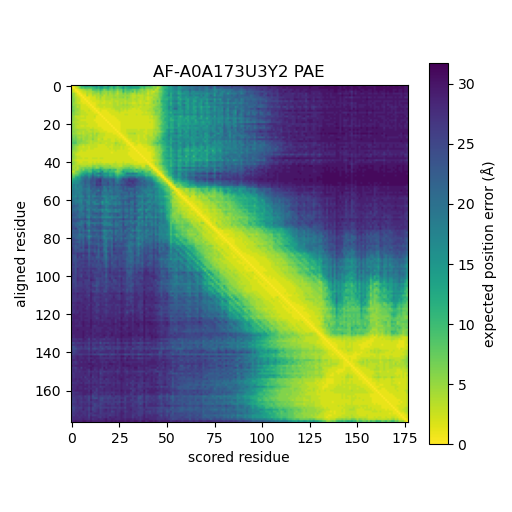 -28.028 1.00 83.50 83 ALA A CA 1
ATOM 611 C C . ALA A 1 83 ? 13.935 -1.949 -27.800 1.00 83.50 83 ALA A C 1
ATOM 613 O O . ALA A 1 83 ? 13.389 -1.603 -26.754 1.00 83.50 83 ALA A O 1
ATOM 614 N N . LYS A 1 84 ? 13.288 -2.675 -28.726 1.00 81.62 84 LYS A N 1
ATOM 615 C CA . LYS A 1 84 ? 11.889 -3.111 -28.553 1.00 81.62 84 LYS A CA 1
ATOM 616 C C . LYS A 1 84 ? 11.706 -4.066 -27.374 1.00 81.62 84 LYS A C 1
ATOM 618 O O . LYS A 1 84 ? 10.723 -3.949 -26.651 1.00 81.62 84 LYS A O 1
ATOM 623 N N . VAL A 1 85 ? 12.651 -4.984 -27.151 1.00 82.50 85 VAL A N 1
ATOM 624 C CA . VAL A 1 85 ? 12.606 -5.898 -25.995 1.00 82.50 85 VAL A CA 1
ATOM 625 C C . VAL A 1 85 ? 12.765 -5.135 -24.677 1.00 82.50 85 VAL A C 1
ATOM 627 O O . VAL A 1 85 ? 12.095 -5.458 -23.695 1.00 82.50 85 VAL A O 1
ATOM 630 N N . GLU A 1 86 ? 13.628 -4.119 -24.638 1.00 74.75 86 GLU A N 1
ATOM 631 C CA . GLU A 1 86 ? 13.807 -3.294 -23.441 1.00 74.75 86 GLU A CA 1
ATOM 632 C C . GLU A 1 86 ? 12.564 -2.437 -23.142 1.00 74.75 86 GLU A C 1
ATOM 634 O O . GLU A 1 86 ? 12.122 -2.380 -21.992 1.00 74.75 86 GLU A O 1
ATOM 639 N N . GLU A 1 87 ? 11.944 -1.852 -24.173 1.00 79.25 87 GLU A N 1
ATOM 640 C CA . GLU A 1 87 ? 10.696 -1.087 -24.050 1.00 79.25 87 GLU A CA 1
ATOM 641 C C . GLU A 1 87 ? 9.533 -1.961 -23.548 1.00 79.25 87 GLU A C 1
ATOM 643 O O . GLU A 1 87 ? 8.831 -1.581 -22.608 1.00 79.25 87 GLU A O 1
ATOM 648 N N . GLU A 1 88 ? 9.364 -3.166 -24.103 1.00 82.81 88 GLU A N 1
ATOM 649 C CA . GLU A 1 88 ? 8.309 -4.097 -23.679 1.00 82.81 88 GLU A CA 1
ATOM 650 C C . GLU A 1 88 ? 8.507 -4.548 -22.222 1.00 82.81 88 GLU A C 1
ATOM 652 O O . GLU A 1 88 ? 7.554 -4.613 -21.439 1.00 82.81 88 GLU A O 1
ATOM 657 N N . LYS A 1 89 ? 9.761 -4.777 -21.811 1.00 82.88 89 LYS A N 1
ATOM 658 C CA . LYS A 1 89 ? 10.093 -5.119 -20.423 1.00 82.88 89 LYS A CA 1
ATOM 659 C C . LYS A 1 89 ? 9.799 -3.962 -19.462 1.00 82.88 89 LYS A C 1
ATOM 661 O O . LYS A 1 89 ? 9.276 -4.202 -18.373 1.00 82.88 89 LYS A O 1
ATOM 666 N N . ALA A 1 90 ? 10.097 -2.723 -19.853 1.00 84.69 90 ALA A N 1
ATOM 667 C CA . ALA A 1 90 ? 9.784 -1.540 -19.053 1.00 84.69 90 ALA A CA 1
ATOM 668 C C . ALA A 1 90 ? 8.265 -1.338 -18.902 1.00 84.69 90 ALA A C 1
ATOM 670 O O . ALA A 1 90 ? 7.788 -1.044 -17.803 1.00 84.69 90 ALA A O 1
ATOM 671 N N . ALA A 1 91 ? 7.495 -1.560 -19.973 1.00 83.38 91 ALA A N 1
ATOM 672 C CA . ALA A 1 91 ? 6.036 -1.503 -19.932 1.00 83.38 91 ALA A CA 1
ATOM 673 C C . ALA A 1 91 ? 5.438 -2.583 -19.011 1.00 83.38 91 ALA A C 1
ATOM 675 O O . ALA A 1 91 ? 4.542 -2.289 -18.214 1.00 83.38 91 ALA A O 1
ATOM 676 N N . ALA A 1 92 ? 5.964 -3.812 -19.062 1.00 85.06 92 ALA A N 1
ATOM 677 C CA . ALA A 1 92 ? 5.534 -4.899 -18.185 1.00 85.06 92 ALA A CA 1
ATOM 678 C C . ALA A 1 92 ? 5.849 -4.620 -16.702 1.00 85.06 92 ALA A C 1
ATOM 680 O O . ALA A 1 92 ? 5.003 -4.858 -15.839 1.00 85.06 92 ALA A O 1
ATOM 681 N N . GLU A 1 93 ? 7.028 -4.067 -16.391 1.00 85.88 93 GLU A N 1
ATOM 682 C CA . GLU A 1 93 ? 7.388 -3.707 -15.012 1.00 85.88 93 GLU A CA 1
ATOM 683 C C . GLU A 1 93 ? 6.506 -2.569 -14.467 1.00 85.88 93 GLU A C 1
ATOM 685 O O . GLU A 1 93 ? 6.079 -2.608 -13.311 1.00 85.88 93 GLU A O 1
ATOM 690 N N . ALA A 1 94 ? 6.182 -1.576 -15.302 1.00 82.19 94 ALA A N 1
ATOM 691 C CA . ALA A 1 94 ? 5.275 -0.494 -14.928 1.00 82.19 94 ALA A CA 1
ATOM 692 C C . ALA A 1 94 ? 3.851 -1.005 -14.646 1.00 82.19 94 ALA A C 1
ATOM 694 O O . ALA A 1 94 ? 3.234 -0.591 -13.662 1.00 82.19 94 ALA A O 1
ATOM 695 N N . ALA A 1 95 ? 3.347 -1.937 -15.462 1.00 85.44 95 ALA A N 1
ATOM 696 C CA . ALA A 1 95 ? 2.043 -2.559 -15.244 1.00 85.44 95 ALA A CA 1
ATOM 697 C C . ALA A 1 95 ? 2.000 -3.373 -13.938 1.00 85.44 95 ALA A C 1
ATOM 699 O O . ALA A 1 95 ? 1.041 -3.251 -13.176 1.00 85.44 95 ALA A O 1
ATOM 700 N N . ALA A 1 96 ? 3.058 -4.136 -13.635 1.00 87.56 96 ALA A N 1
ATOM 701 C CA . ALA A 1 96 ? 3.151 -4.913 -12.398 1.00 87.56 96 ALA A CA 1
ATOM 702 C C . ALA A 1 96 ? 3.156 -4.022 -11.142 1.00 87.56 96 ALA A C 1
ATOM 704 O O . ALA A 1 96 ? 2.426 -4.298 -10.191 1.00 87.56 96 ALA A O 1
ATOM 705 N N . LYS A 1 97 ? 3.913 -2.913 -11.151 1.00 86.25 97 LYS A N 1
ATOM 706 C CA . LYS A 1 97 ? 3.920 -1.950 -10.031 1.00 86.25 97 LYS A CA 1
ATOM 707 C C . LYS A 1 97 ? 2.556 -1.291 -9.819 1.00 86.25 97 LYS A C 1
ATOM 709 O O . LYS A 1 97 ? 2.138 -1.118 -8.678 1.00 86.25 97 LYS A O 1
ATOM 714 N N . ALA A 1 98 ? 1.849 -0.955 -10.899 1.00 86.12 98 ALA A N 1
ATOM 715 C CA . ALA A 1 98 ? 0.513 -0.368 -10.804 1.00 86.12 98 ALA A CA 1
ATOM 716 C C . ALA A 1 98 ? -0.519 -1.346 -10.210 1.00 86.12 98 ALA A C 1
ATOM 718 O O . ALA A 1 98 ? -1.396 -0.934 -9.449 1.00 86.12 98 ALA A O 1
ATOM 719 N N . GLU A 1 99 ? -0.419 -2.639 -10.536 1.00 80.75 99 GLU A N 1
ATOM 720 C CA . GLU A 1 99 ? -1.288 -3.667 -9.954 1.00 80.75 99 GLU A CA 1
ATOM 721 C C . GLU A 1 99 ? -1.005 -3.874 -8.456 1.00 80.75 99 GLU A C 1
ATOM 723 O O . GLU A 1 99 ? -1.944 -3.925 -7.658 1.00 80.75 99 GLU A O 1
ATOM 728 N N . GLU A 1 100 ? 0.273 -3.910 -8.060 1.00 83.00 100 GLU A N 1
ATOM 729 C CA . GLU A 1 100 ? 0.682 -4.031 -6.654 1.00 83.00 100 GLU A CA 1
ATOM 730 C C . GLU A 1 100 ? 0.175 -2.852 -5.806 1.00 83.00 100 GLU A C 1
ATOM 732 O O . GLU A 1 100 ? -0.414 -3.058 -4.741 1.00 83.00 100 GLU A O 1
ATOM 737 N N . GLU A 1 101 ? 0.323 -1.617 -6.298 1.00 87.50 101 GLU A N 1
ATOM 738 C CA . GLU A 1 101 ? -0.141 -0.418 -5.590 1.00 87.50 101 GLU A CA 1
ATOM 739 C C . GLU A 1 101 ? -1.668 -0.424 -5.411 1.00 87.50 101 GLU A C 1
ATOM 741 O O . GLU A 1 101 ? -2.186 -0.110 -4.334 1.00 87.50 101 GLU A O 1
ATOM 746 N N . LYS A 1 102 ? -2.406 -0.867 -6.438 1.00 86.94 102 LYS A N 1
ATOM 747 C CA . LYS A 1 102 ? -3.864 -1.002 -6.366 1.00 86.94 102 LYS A CA 1
ATOM 748 C C . LYS A 1 102 ? -4.290 -2.055 -5.338 1.00 86.94 102 LYS A C 1
ATOM 750 O O . LYS A 1 102 ? -5.237 -1.817 -4.586 1.00 86.94 102 LYS A O 1
ATOM 755 N N . ALA A 1 103 ? -3.598 -3.193 -5.277 1.00 88.06 103 ALA A N 1
ATOM 756 C CA . ALA A 1 103 ? -3.874 -4.238 -4.292 1.00 88.06 103 ALA A CA 1
ATOM 757 C C . ALA A 1 103 ? -3.600 -3.758 -2.855 1.00 88.06 103 ALA A C 1
ATOM 759 O O . ALA A 1 103 ? -4.405 -4.011 -1.955 1.00 88.06 103 ALA A O 1
ATOM 760 N N . ALA A 1 104 ? -2.511 -3.011 -2.644 1.00 86.19 104 ALA A N 1
ATOM 761 C CA . ALA A 1 104 ? -2.188 -2.419 -1.348 1.00 86.19 104 ALA A CA 1
ATOM 762 C C . ALA A 1 104 ? -3.245 -1.394 -0.899 1.00 86.19 104 ALA A C 1
ATOM 764 O O . ALA A 1 104 ? -3.675 -1.414 0.258 1.00 86.19 104 ALA A O 1
ATOM 765 N N . ALA A 1 105 ? -3.715 -0.539 -1.814 1.00 88.12 105 ALA A N 1
ATOM 766 C CA . ALA A 1 105 ? -4.768 0.433 -1.527 1.00 88.12 105 ALA A CA 1
ATOM 767 C C . ALA A 1 105 ? -6.105 -0.240 -1.164 1.00 88.12 105 ALA A C 1
ATOM 769 O O . ALA A 1 105 ? -6.768 0.174 -0.212 1.00 88.12 105 ALA A O 1
ATOM 770 N N . GLU A 1 106 ? -6.490 -1.308 -1.872 1.00 88.31 106 GLU A N 1
ATOM 771 C CA . GLU A 1 106 ? -7.726 -2.044 -1.575 1.00 88.31 106 GLU A CA 1
ATOM 772 C C . GLU A 1 106 ? -7.659 -2.757 -0.213 1.00 88.31 106 GLU A C 1
ATOM 774 O O . GLU A 1 106 ? -8.634 -2.754 0.543 1.00 88.31 106 GLU A O 1
ATOM 779 N N . ALA A 1 107 ? -6.500 -3.325 0.138 1.00 86.19 107 ALA A N 1
ATOM 780 C CA . ALA A 1 107 ? -6.284 -3.940 1.446 1.00 86.19 107 ALA A CA 1
ATOM 781 C C . ALA A 1 107 ? -6.371 -2.912 2.589 1.00 86.19 107 ALA A C 1
ATOM 783 O O . ALA A 1 107 ? -6.994 -3.187 3.617 1.00 86.19 107 ALA A O 1
ATOM 784 N N . ALA A 1 108 ? -5.802 -1.717 2.400 1.00 87.50 108 ALA A N 1
ATOM 785 C CA . ALA A 1 108 ? -5.889 -0.633 3.376 1.00 87.50 108 ALA A CA 1
ATOM 786 C C . ALA A 1 108 ? -7.337 -0.150 3.578 1.00 87.50 108 ALA A C 1
ATOM 788 O O . ALA A 1 108 ? -7.768 0.018 4.719 1.00 87.50 108 ALA A O 1
ATOM 789 N N . ALA A 1 109 ? -8.109 -0.002 2.495 1.00 89.44 109 ALA A N 1
ATOM 790 C CA . ALA A 1 109 ? -9.516 0.396 2.568 1.00 89.44 109 ALA A CA 1
ATOM 791 C C . ALA A 1 109 ? -10.379 -0.634 3.321 1.00 89.44 109 ALA A C 1
ATOM 793 O O . ALA A 1 109 ? -11.167 -0.262 4.190 1.00 89.44 109 ALA A O 1
ATOM 794 N N . LYS A 1 110 ? -10.186 -1.935 3.053 1.00 87.69 110 LYS A N 1
ATOM 795 C CA . LYS A 1 110 ? -10.885 -3.015 3.776 1.00 87.69 110 LYS A CA 1
ATOM 796 C C . LYS A 1 110 ? -10.558 -3.022 5.272 1.00 87.69 110 LYS A C 1
ATOM 798 O O . LYS A 1 110 ? -11.456 -3.207 6.089 1.00 87.69 110 LYS A O 1
ATOM 803 N N . ALA A 1 111 ? -9.297 -2.789 5.639 1.00 87.38 111 ALA A N 1
ATOM 804 C CA . ALA A 1 111 ? -8.890 -2.724 7.042 1.00 87.38 111 ALA A CA 1
ATOM 805 C C . ALA A 1 111 ? -9.508 -1.522 7.782 1.00 87.38 111 ALA A C 1
ATOM 807 O O . ALA A 1 111 ? -9.874 -1.636 8.954 1.00 87.38 111 ALA A O 1
ATOM 808 N N . GLU A 1 112 ? -9.644 -0.373 7.111 1.00 82.81 112 GLU A N 1
ATOM 809 C CA . GLU A 1 112 ? -10.310 0.800 7.684 1.00 82.81 112 GLU A CA 1
ATOM 810 C C . GLU A 1 112 ? -11.814 0.558 7.891 1.00 82.81 112 GLU A C 1
ATOM 812 O O . GLU A 1 112 ? -12.339 0.863 8.965 1.00 82.81 112 GLU A O 1
ATOM 817 N N . GLU A 1 113 ? -12.488 -0.058 6.914 1.00 83.94 113 GLU A N 1
ATOM 818 C CA . GLU A 1 113 ? -13.908 -0.416 7.013 1.00 83.94 113 GLU A CA 1
ATOM 819 C C . GLU A 1 113 ? -14.172 -1.381 8.181 1.00 83.94 113 GLU A C 1
ATOM 821 O O . GLU A 1 113 ? -15.075 -1.148 8.989 1.00 83.94 113 GLU A O 1
ATOM 826 N N . GLU A 1 114 ? -13.348 -2.423 8.334 1.00 87.38 114 GLU A N 1
ATOM 827 C CA . GLU A 1 114 ? -13.488 -3.390 9.430 1.00 87.38 114 GLU A CA 1
ATOM 828 C C . GLU A 1 114 ? -13.289 -2.725 10.801 1.00 87.38 114 GLU A C 1
ATOM 830 O O . GLU A 1 114 ? -14.052 -2.966 11.742 1.00 87.38 114 GLU A O 1
ATOM 835 N N . LYS A 1 115 ? -12.313 -1.815 10.912 1.00 87.75 115 LYS A N 1
ATOM 836 C CA . LYS A 1 115 ? -12.082 -1.047 12.139 1.00 87.75 115 LYS A CA 1
ATOM 837 C C . LYS A 1 115 ? -13.269 -0.139 12.470 1.00 87.75 115 LYS A C 1
ATOM 839 O O . LYS A 1 115 ? -13.664 -0.062 13.635 1.00 87.75 115 LYS A O 1
ATOM 844 N N . ALA A 1 116 ? -13.851 0.526 11.472 1.00 89.12 116 ALA A N 1
ATOM 845 C CA . ALA A 1 116 ? -15.033 1.363 11.662 1.00 89.12 116 ALA A CA 1
ATOM 846 C C . ALA A 1 116 ? -16.248 0.534 12.114 1.00 89.12 116 ALA A C 1
ATOM 848 O O . ALA A 1 116 ? -16.963 0.937 13.037 1.00 89.12 116 ALA A O 1
ATOM 849 N N . ALA A 1 117 ? -16.449 -0.652 11.531 1.00 85.94 117 ALA A N 1
ATOM 850 C CA . ALA A 1 117 ? -17.504 -1.576 11.941 1.00 85.94 117 ALA A CA 1
ATOM 851 C C . ALA A 1 117 ? -17.309 -2.072 13.387 1.00 85.94 117 ALA A C 1
ATOM 853 O O . ALA A 1 117 ? -18.265 -2.096 14.166 1.00 85.94 117 ALA A O 1
ATOM 854 N N . ALA A 1 118 ? -16.074 -2.404 13.776 1.00 88.12 118 ALA A N 1
ATOM 855 C CA . ALA A 1 118 ? -15.744 -2.806 15.142 1.00 88.12 118 ALA A CA 1
ATOM 856 C C . ALA A 1 118 ? -15.971 -1.671 16.156 1.00 88.12 118 ALA A C 1
ATOM 858 O O . ALA A 1 118 ? -16.532 -1.904 17.228 1.00 88.12 118 ALA A O 1
ATOM 859 N N . GLU A 1 119 ? -15.598 -0.432 15.818 1.00 88.81 119 GLU A N 1
ATOM 860 C CA . GLU A 1 119 ? -15.836 0.730 16.683 1.00 88.81 119 GLU A CA 1
ATOM 861 C C . GLU A 1 119 ? -17.337 1.017 16.849 1.00 88.81 119 GLU A C 1
ATOM 863 O O . GLU A 1 119 ? -17.801 1.284 17.960 1.00 88.81 119 GLU A O 1
ATOM 868 N N . ALA A 1 120 ? -18.118 0.908 15.770 1.00 85.00 120 ALA A N 1
ATOM 869 C CA . ALA A 1 120 ? -19.570 1.057 15.829 1.00 85.00 120 ALA A CA 1
ATOM 870 C C . ALA A 1 120 ? -20.223 -0.029 16.703 1.00 85.00 120 ALA A C 1
ATOM 872 O O . ALA A 1 120 ? -21.095 0.278 17.519 1.00 85.00 120 ALA A O 1
ATOM 873 N N . ALA A 1 121 ? -19.772 -1.283 16.588 1.00 86.50 121 ALA A N 1
ATOM 874 C CA . ALA A 1 121 ? -20.249 -2.378 17.429 1.00 86.50 121 ALA A CA 1
ATOM 875 C C . ALA A 1 121 ? -19.902 -2.161 18.913 1.00 86.50 121 ALA A C 1
ATOM 877 O O . ALA A 1 121 ? -20.759 -2.362 19.776 1.00 86.50 121 ALA A O 1
ATOM 878 N N . ALA A 1 122 ? -18.687 -1.689 19.215 1.00 88.81 122 ALA A N 1
ATOM 879 C CA . ALA A 1 122 ? -18.261 -1.380 20.579 1.00 88.81 122 ALA A CA 1
ATOM 880 C C . ALA A 1 122 ? -19.091 -0.245 21.203 1.00 88.81 122 ALA A C 1
ATOM 882 O O . ALA A 1 122 ? -19.562 -0.385 22.332 1.00 88.81 122 ALA A O 1
ATOM 883 N N . LYS A 1 123 ? -19.346 0.841 20.456 1.00 85.06 123 LYS A N 1
ATOM 884 C CA . LYS A 1 123 ? -20.221 1.938 20.910 1.00 85.06 123 LYS A CA 1
ATOM 885 C C . LYS A 1 123 ? -21.652 1.462 21.155 1.00 85.06 123 LYS A C 1
ATOM 887 O O . LYS A 1 123 ? -22.234 1.792 22.184 1.00 85.06 123 LYS A O 1
ATOM 892 N N . ALA A 1 124 ? -22.200 0.632 20.266 1.00 84.62 124 ALA A N 1
ATOM 893 C CA . ALA A 1 124 ? -23.537 0.068 20.442 1.00 84.62 124 ALA A CA 1
ATOM 894 C C . ALA A 1 124 ? -23.631 -0.859 21.671 1.00 84.62 124 ALA A C 1
ATOM 896 O O . ALA A 1 124 ? -24.667 -0.903 22.339 1.00 84.62 124 ALA A O 1
ATOM 897 N N . GLU A 1 125 ? -22.571 -1.608 21.990 1.00 79.81 125 GLU A N 1
ATOM 898 C CA . GLU A 1 125 ? -22.511 -2.412 23.213 1.00 79.81 125 GLU A CA 1
ATOM 899 C C . GLU A 1 125 ? -22.412 -1.535 24.471 1.00 79.81 125 GLU A C 1
ATOM 901 O O . GLU A 1 125 ? -23.100 -1.806 25.459 1.00 79.81 125 GLU A O 1
ATOM 906 N N . GLU A 1 126 ? -21.608 -0.470 24.439 1.00 79.12 126 GLU A N 1
ATOM 907 C CA . GLU A 1 126 ? -21.499 0.490 25.541 1.00 79.12 126 GLU A CA 1
ATOM 908 C C . GLU A 1 126 ? -22.840 1.188 25.816 1.00 79.12 126 GLU A C 1
ATOM 910 O O . GLU A 1 126 ? -23.293 1.212 26.963 1.00 79.12 126 GLU A O 1
ATOM 915 N N . GLU A 1 127 ? -23.539 1.653 24.775 1.00 80.06 127 GLU A N 1
ATOM 916 C CA . GLU A 1 127 ? -24.877 2.243 24.903 1.00 80.06 127 GLU A CA 1
ATOM 917 C C . GLU A 1 127 ? -25.885 1.255 25.501 1.00 80.06 127 GLU A C 1
ATOM 919 O O . GLU A 1 127 ? -26.665 1.617 26.386 1.00 80.06 127 GLU A O 1
ATOM 924 N N . LYS A 1 128 ? -25.849 -0.019 25.088 1.00 77.06 128 LYS A N 1
ATOM 925 C CA . LYS A 1 128 ? -26.704 -1.062 25.679 1.00 77.06 128 LYS A CA 1
ATOM 926 C C . LYS A 1 128 ? -26.391 -1.295 27.155 1.00 77.06 128 LYS A C 1
ATOM 928 O O . LYS A 1 128 ? -27.321 -1.441 27.952 1.00 77.06 128 LYS A O 1
ATOM 933 N N . LYS A 1 129 ? -25.109 -1.315 27.536 1.00 81.00 129 LYS A N 1
ATOM 934 C CA . LYS A 1 129 ? -24.697 -1.425 28.944 1.00 81.00 129 LYS A CA 1
ATOM 935 C C . LYS A 1 129 ? -25.186 -0.222 29.746 1.00 81.00 129 LYS A C 1
ATOM 937 O O . LYS A 1 129 ? -25.756 -0.420 30.815 1.00 81.00 129 LYS A O 1
ATOM 942 N N . ALA A 1 130 ? -25.047 0.994 29.217 1.00 80.31 130 ALA A N 1
ATOM 943 C CA . ALA A 1 130 ? -25.520 2.215 29.863 1.00 80.31 130 ALA A CA 1
ATOM 944 C C . ALA A 1 130 ? -27.053 2.241 30.026 1.00 80.31 130 ALA A C 1
ATOM 946 O O . ALA A 1 130 ? -27.548 2.592 31.097 1.00 80.31 130 ALA A O 1
ATOM 947 N N . ALA A 1 131 ? -27.812 1.791 29.021 1.00 82.75 131 ALA A N 1
ATOM 948 C CA . ALA A 1 131 ? -29.275 1.703 29.077 1.00 82.75 131 ALA A CA 1
ATOM 949 C C . ALA A 1 131 ? -29.801 0.673 30.104 1.00 82.75 131 ALA A C 1
ATOM 951 O O . ALA A 1 131 ? -30.940 0.768 30.574 1.00 82.75 131 ALA A O 1
ATOM 952 N N . GLY A 1 132 ? -28.982 -0.323 30.459 1.00 86.19 132 GLY A N 1
ATOM 953 C CA . GLY A 1 132 ? -29.288 -1.334 31.476 1.00 86.19 132 GLY A CA 1
ATOM 954 C C . GLY A 1 132 ? -29.063 -0.878 32.923 1.00 86.19 132 GLY A C 1
ATOM 955 O O . GLY A 1 132 ? -29.421 -1.611 33.851 1.00 86.19 132 GLY A O 1
ATOM 956 N N . LEU A 1 133 ? -28.484 0.308 33.133 1.00 90.25 133 LEU A N 1
ATOM 957 C CA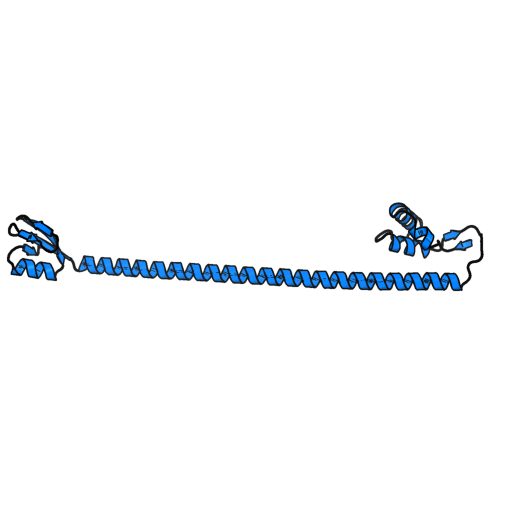 . LEU A 1 133 ? -28.224 0.862 34.459 1.00 90.25 133 LEU A CA 1
ATOM 958 C C . LEU A 1 133 ? -29.430 1.653 34.983 1.00 90.25 133 LEU A C 1
ATOM 960 O O . LEU A 1 133 ? -30.145 2.321 34.240 1.00 90.25 133 LEU A O 1
ATOM 964 N N . VAL A 1 134 ? -29.642 1.594 36.293 1.00 92.38 134 VAL A N 1
ATOM 965 C CA . VAL A 1 134 ? -30.665 2.339 37.033 1.00 92.38 134 VAL A CA 1
ATOM 966 C C . VAL A 1 134 ? -30.030 3.042 38.225 1.00 92.38 134 VAL A C 1
ATOM 968 O O . VAL A 1 134 ? -29.021 2.586 38.766 1.00 92.38 134 VAL A O 1
ATOM 971 N N . LYS A 1 135 ? -30.611 4.169 38.638 1.00 94.06 135 LYS A N 1
ATOM 972 C CA . LYS A 1 135 ? -30.172 4.891 39.834 1.00 94.06 135 LYS A CA 1
ATOM 973 C C . LYS A 1 135 ? -30.823 4.278 41.069 1.00 94.06 135 LYS A C 1
ATOM 975 O O . LYS A 1 135 ? -32.020 4.004 41.077 1.00 94.06 135 LYS A O 1
ATOM 980 N N . VAL A 1 136 ? -30.037 4.084 42.116 1.00 94.69 136 VAL A N 1
ATOM 981 C CA . VAL A 1 136 ? -30.500 3.623 43.427 1.00 94.69 136 VAL A CA 1
ATOM 982 C C . VAL A 1 136 ? -30.014 4.578 44.508 1.00 94.69 136 VAL A C 1
ATOM 984 O O . VAL A 1 136 ? -28.975 5.217 44.353 1.00 94.69 136 VAL A O 1
ATOM 987 N N . LYS A 1 137 ? -30.761 4.660 45.605 1.00 96.06 137 LYS A N 1
ATOM 988 C CA . LYS A 1 137 ? -30.452 5.440 46.797 1.00 96.06 137 LYS A CA 1
ATOM 989 C C . LYS A 1 137 ? -30.245 4.513 47.988 1.00 96.06 137 LYS A C 1
ATOM 991 O O . LYS A 1 137 ? -31.126 3.720 48.320 1.00 96.06 137 LYS A O 1
ATOM 996 N N . ALA A 1 138 ? -29.095 4.614 48.645 1.00 96.06 138 ALA A N 1
ATOM 997 C CA . ALA A 1 138 ? -28.799 3.846 49.849 1.00 96.06 138 ALA A CA 1
ATOM 998 C C . ALA A 1 138 ? -29.703 4.278 51.015 1.00 96.06 138 ALA A C 1
ATOM 1000 O O . ALA A 1 138 ? -29.824 5.464 51.322 1.00 96.06 138 ALA A O 1
ATOM 1001 N N . GLN A 1 139 ? -30.327 3.311 51.686 1.00 95.62 139 GLN A N 1
ATOM 1002 C CA . GLN A 1 139 ? -31.196 3.554 52.844 1.00 95.62 139 GLN A CA 1
ATOM 1003 C C . GLN A 1 139 ? -30.437 3.502 54.174 1.00 95.62 139 GLN A C 1
ATOM 1005 O O . GLN A 1 139 ? -30.864 4.094 55.163 1.00 95.62 139 GLN A O 1
ATOM 1010 N N . ARG A 1 140 ? -29.308 2.792 54.211 1.00 94.69 140 ARG A N 1
ATOM 1011 C CA . ARG A 1 140 ? -28.445 2.656 55.387 1.00 94.69 140 ARG A CA 1
ATOM 1012 C C . ARG A 1 140 ? -26.999 2.489 54.955 1.00 94.69 140 ARG A C 1
ATOM 1014 O O . ARG A 1 140 ? -26.751 2.073 53.829 1.00 94.69 140 ARG A O 1
ATOM 1021 N N . ARG A 1 141 ? -26.054 2.739 55.860 1.00 96.00 141 ARG A N 1
ATOM 1022 C CA . ARG A 1 141 ? -24.635 2.499 55.590 1.00 96.00 141 ARG A CA 1
ATOM 1023 C C . ARG A 1 141 ? -24.367 1.011 55.345 1.00 96.00 141 ARG A C 1
ATOM 1025 O O . ARG A 1 141 ? -24.701 0.182 56.194 1.00 96.00 141 ARG A O 1
ATOM 1032 N N . PHE A 1 142 ? -23.747 0.666 54.220 1.00 94.81 142 PHE A N 1
ATOM 1033 C CA . PHE A 1 142 ? -23.343 -0.710 53.910 1.00 94.81 142 PHE A CA 1
ATOM 1034 C C . PHE A 1 142 ? -22.068 -0.748 53.054 1.00 94.81 142 PHE A C 1
ATOM 1036 O O . PHE A 1 142 ? -21.709 0.235 52.410 1.00 94.81 142 PHE A O 1
ATOM 1043 N N . LEU A 1 143 ? -21.364 -1.884 53.067 1.00 93.81 143 LEU A N 1
ATOM 1044 C CA . LEU A 1 143 ? -20.244 -2.144 52.162 1.00 93.81 143 LEU A CA 1
ATOM 1045 C C . LEU A 1 143 ? -20.779 -2.822 50.899 1.00 93.81 143 LEU A C 1
ATOM 1047 O O . LEU A 1 143 ? -21.234 -3.968 50.961 1.00 93.81 143 LEU A O 1
ATOM 1051 N N . ASP A 1 144 ? -20.699 -2.140 49.762 1.00 91.75 144 ASP A N 1
ATOM 1052 C CA . ASP A 1 144 ? -20.973 -2.763 48.476 1.00 91.75 144 ASP A CA 1
ATOM 1053 C C . ASP A 1 144 ? -19.777 -3.636 48.076 1.00 91.75 144 ASP A C 1
ATOM 1055 O O . ASP A 1 144 ? -18.684 -3.136 47.811 1.00 91.75 144 ASP A O 1
ATOM 1059 N N . LYS A 1 145 ? -19.983 -4.956 48.059 1.00 89.00 145 LYS A N 1
ATOM 1060 C CA . LYS A 1 145 ? -18.931 -5.933 47.743 1.00 89.00 145 LYS A CA 1
ATOM 1061 C C . LYS A 1 145 ? -18.542 -5.977 46.264 1.00 89.00 145 LYS A C 1
ATOM 1063 O O . LYS A 1 145 ? -17.454 -6.450 45.967 1.00 89.00 145 LYS A O 1
ATOM 1068 N N . GLU A 1 146 ? -19.406 -5.526 45.355 1.00 86.69 146 GLU A N 1
ATOM 1069 C CA . GLU A 1 146 ? -19.093 -5.501 43.919 1.00 86.69 146 GLU A CA 1
ATOM 1070 C C . GLU A 1 146 ? -18.272 -4.263 43.570 1.00 86.69 146 GLU A C 1
ATOM 1072 O O . GLU A 1 146 ? -17.291 -4.352 42.840 1.00 86.69 146 GLU A O 1
ATOM 1077 N N . LEU A 1 147 ? -18.636 -3.115 44.144 1.00 86.81 147 LEU A N 1
ATOM 1078 C CA . LEU A 1 147 ? -17.924 -1.853 43.942 1.00 86.81 147 LEU A CA 1
ATOM 1079 C C . LEU A 1 147 ? -16.747 -1.664 44.906 1.00 86.81 147 LEU A C 1
ATOM 1081 O O . LEU A 1 147 ? -15.987 -0.710 44.750 1.00 86.81 147 LEU A O 1
ATOM 1085 N N . ASN A 1 148 ? -16.621 -2.547 45.902 1.00 92.50 148 ASN A N 1
ATOM 1086 C CA . ASN A 1 148 ? -15.670 -2.478 47.011 1.00 92.50 148 ASN A CA 1
ATOM 1087 C C . ASN A 1 148 ? -15.634 -1.082 47.666 1.00 92.50 148 ASN A C 1
ATOM 1089 O O . ASN A 1 148 ? -14.579 -0.496 47.903 1.00 92.50 148 ASN A O 1
ATOM 1093 N N . GLN A 1 149 ? -16.823 -0.522 47.896 1.00 92.56 149 GLN A N 1
ATOM 1094 C CA . GLN A 1 149 ? -17.036 0.847 48.364 1.00 92.56 149 GLN A CA 1
ATOM 1095 C C . GLN A 1 149 ? -18.066 0.861 49.488 1.00 92.56 149 GLN A C 1
ATOM 1097 O O . GLN A 1 149 ? -19.081 0.167 49.426 1.00 92.56 149 GLN A O 1
ATOM 1102 N N . ILE A 1 150 ? -17.833 1.686 50.508 1.00 94.38 150 ILE A N 1
ATOM 1103 C CA . ILE A 1 150 ? -18.852 1.980 51.518 1.00 94.38 150 ILE A CA 1
ATOM 1104 C C . ILE A 1 150 ? -19.825 2.993 50.915 1.00 94.38 150 ILE A C 1
ATOM 1106 O O . ILE A 1 150 ? -19.393 4.008 50.374 1.00 94.38 150 ILE A O 1
ATOM 1110 N N . LYS A 1 151 ? -21.123 2.698 50.993 1.00 94.75 151 LYS A N 1
ATOM 1111 C CA . LYS A 1 151 ? -22.203 3.630 50.662 1.00 94.75 151 LYS A CA 1
ATOM 1112 C C . LYS A 1 151 ? -22.852 4.080 51.958 1.00 94.75 151 LYS A C 1
ATOM 1114 O O . LYS A 1 151 ? -23.201 3.233 52.784 1.00 94.75 151 LYS A O 1
ATOM 1119 N N . ASP A 1 152 ? -22.985 5.382 52.142 1.00 96.06 152 ASP A N 1
ATOM 1120 C CA . ASP A 1 152 ? -23.640 6.001 53.283 1.00 96.06 152 ASP A CA 1
ATOM 1121 C C . ASP A 1 152 ? -25.125 6.252 52.994 1.00 96.06 152 ASP A C 1
ATOM 1123 O O . ASP A 1 152 ? -25.603 6.208 51.858 1.00 96.06 152 ASP A O 1
ATOM 1127 N N . THR A 1 153 ? -25.899 6.467 54.055 1.00 95.38 153 THR A N 1
ATOM 1128 C CA . THR A 1 153 ? -27.337 6.714 53.941 1.00 95.38 153 THR A CA 1
ATOM 1129 C C . THR A 1 153 ? -27.611 7.957 53.095 1.00 95.38 153 THR A C 1
ATOM 1131 O O . THR A 1 153 ? -27.142 9.046 53.413 1.00 95.38 153 THR A O 1
ATOM 1134 N N . GLY A 1 154 ? -28.444 7.811 52.067 1.00 92.88 154 GLY A N 1
ATOM 1135 C CA . GLY A 1 154 ? -28.813 8.887 51.154 1.00 92.88 154 GLY A CA 1
ATOM 1136 C C . GLY A 1 154 ? -27.986 8.949 49.870 1.00 92.88 154 GLY A C 1
ATOM 1137 O O . GLY A 1 154 ? -28.414 9.652 48.954 1.00 92.88 154 GLY A O 1
ATOM 1138 N N . ASP A 1 155 ? -26.887 8.194 49.766 1.00 95.12 155 ASP A N 1
ATOM 1139 C CA . ASP A 1 155 ? -26.040 8.160 48.570 1.00 95.12 155 ASP A CA 1
ATOM 1140 C C . ASP A 1 155 ? -26.800 7.641 47.352 1.00 95.12 155 ASP A C 1
ATOM 1142 O O . ASP A 1 155 ? -27.426 6.579 47.408 1.00 95.12 155 ASP A O 1
ATOM 1146 N N . VAL A 1 156 ? -26.688 8.357 46.231 1.00 93.88 156 VAL A N 1
ATOM 1147 C CA . VAL A 1 156 ? -27.279 7.969 44.945 1.00 93.88 156 VAL A CA 1
ATOM 1148 C C . VAL A 1 156 ? -26.186 7.522 43.983 1.00 93.88 156 VAL A C 1
ATOM 1150 O O . VAL A 1 156 ? -25.202 8.228 43.775 1.00 93.88 156 VAL A O 1
ATOM 1153 N N . TYR A 1 157 ? -26.358 6.349 43.381 1.00 93.00 157 TYR A N 1
ATOM 1154 C CA . TYR A 1 157 ? -25.395 5.767 42.444 1.00 93.00 157 TYR A CA 1
ATOM 1155 C C . TYR A 1 157 ? -26.097 4.884 41.410 1.00 93.00 157 TYR A C 1
ATOM 1157 O O . TYR A 1 157 ? -27.260 4.515 41.570 1.00 93.00 157 TYR A O 1
ATOM 1165 N N . THR A 1 158 ? -25.401 4.579 40.317 1.00 92.50 158 THR A N 1
ATOM 1166 C CA . THR A 1 158 ? -25.910 3.736 39.232 1.00 92.50 158 THR A CA 1
ATOM 1167 C C . THR A 1 158 ? -25.468 2.289 39.409 1.00 92.50 158 THR A C 1
ATOM 1169 O O . THR A 1 158 ? -24.307 2.012 39.704 1.00 92.50 158 THR A O 1
ATOM 1172 N N . VAL A 1 159 ? -26.398 1.360 39.211 1.00 93.06 159 VAL A N 1
ATOM 1173 C CA . VAL A 1 159 ? -26.159 -0.091 39.225 1.00 93.06 159 VAL A CA 1
ATOM 1174 C C . VAL A 1 159 ? -26.981 -0.766 38.133 1.00 93.06 159 VAL A C 1
ATOM 1176 O O . VAL A 1 159 ? -27.908 -0.164 37.596 1.00 93.06 159 VAL A O 1
ATOM 1179 N N . SER A 1 160 ? -26.676 -2.019 37.796 1.00 91.88 160 SER A N 1
ATOM 1180 C CA . SER A 1 160 ? -27.541 -2.805 36.910 1.00 91.88 160 SER A CA 1
ATOM 1181 C C . SER A 1 160 ? -28.923 -3.022 37.538 1.00 91.88 160 SER A C 1
ATOM 1183 O O . SER A 1 160 ? -29.075 -3.028 38.762 1.00 91.88 160 SER A O 1
ATOM 1185 N N . ARG A 1 161 ? -29.951 -3.238 36.706 1.00 90.38 161 ARG A N 1
ATOM 1186 C CA . ARG A 1 161 ? -31.311 -3.565 37.185 1.00 90.38 161 ARG A CA 1
ATOM 1187 C C . ARG A 1 161 ? -31.337 -4.781 38.114 1.00 90.38 161 ARG A C 1
ATOM 1189 O O . ARG A 1 161 ? -32.036 -4.763 39.122 1.00 90.38 161 ARG A O 1
ATOM 1196 N N . GLU A 1 162 ? -30.553 -5.808 37.799 1.00 91.00 162 GLU A N 1
ATOM 1197 C CA . GLU A 1 162 ? -30.430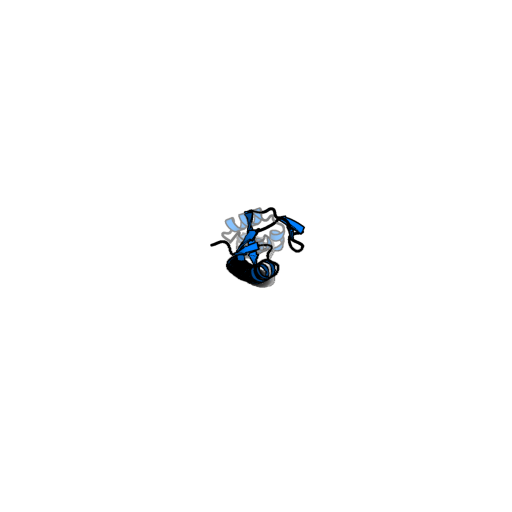 -7.018 38.620 1.00 91.00 162 GLU A CA 1
ATOM 1198 C C . GLU A 1 162 ? -29.844 -6.691 39.997 1.00 91.00 162 GLU A C 1
ATOM 1200 O O . GLU A 1 162 ? -30.390 -7.091 41.025 1.00 91.00 162 GLU A O 1
ATOM 1205 N N . ARG A 1 163 ? -28.786 -5.874 40.039 1.00 91.75 163 ARG A N 1
ATOM 1206 C CA . ARG A 1 163 ? -28.183 -5.442 41.300 1.00 91.75 163 ARG A CA 1
ATOM 1207 C C . ARG A 1 163 ? -29.119 -4.550 42.110 1.00 91.75 16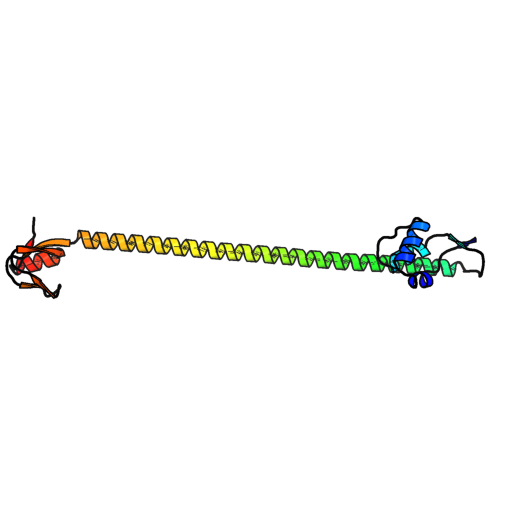3 ARG A C 1
ATOM 1209 O O . ARG A 1 163 ? -29.194 -4.702 43.326 1.00 91.75 163 ARG A O 1
ATOM 1216 N N . ALA A 1 164 ? -29.865 -3.658 41.461 1.00 92.56 164 ALA A N 1
ATOM 1217 C CA . ALA A 1 164 ? -30.880 -2.855 42.136 1.00 92.56 164 ALA A CA 1
ATOM 1218 C C . ALA A 1 164 ? -31.928 -3.733 42.841 1.00 92.56 164 ALA A C 1
ATOM 1220 O O . ALA A 1 164 ? -32.310 -3.430 43.971 1.00 92.56 164 ALA A O 1
ATOM 1221 N N . ALA A 1 165 ? -32.346 -4.843 42.221 1.00 93.12 165 ALA A N 1
ATOM 1222 C CA . ALA A 1 165 ? -33.260 -5.800 42.842 1.00 93.12 165 ALA A CA 1
ATOM 1223 C C . ALA A 1 165 ? -32.639 -6.477 44.077 1.00 93.12 165 ALA A C 1
ATOM 1225 O O . ALA A 1 165 ? -33.275 -6.512 45.128 1.00 93.12 165 ALA A O 1
ATOM 1226 N N . VAL A 1 166 ? -31.380 -6.923 43.989 1.00 94.25 166 VAL A N 1
ATOM 1227 C CA . VAL A 1 166 ? -30.649 -7.529 45.123 1.00 94.25 166 VAL A CA 1
ATOM 1228 C C . VAL A 1 166 ? -30.509 -6.552 46.297 1.00 94.25 166 VAL A C 1
ATOM 1230 O O . VAL A 1 166 ? -30.736 -6.917 47.449 1.00 94.25 166 VAL A O 1
ATOM 1233 N N . LEU A 1 167 ? -30.161 -5.291 46.025 1.00 93.62 167 LEU A N 1
ATOM 1234 C CA . LEU A 1 167 ? -30.012 -4.265 47.062 1.00 93.62 167 LEU A CA 1
ATOM 1235 C C . LEU A 1 167 ? -31.351 -3.904 47.724 1.00 93.62 167 LEU A C 1
ATOM 1237 O O . LEU A 1 167 ? -31.383 -3.632 48.930 1.00 93.62 167 LEU A O 1
ATOM 1241 N N . LYS A 1 168 ? -32.440 -3.936 46.946 1.00 93.44 168 LYS A N 1
ATOM 1242 C CA . LYS A 1 168 ? -33.807 -3.738 47.437 1.00 93.44 168 LYS A CA 1
ATOM 1243 C C . LYS A 1 168 ? -34.262 -4.900 48.315 1.00 93.44 168 LYS A C 1
ATOM 1245 O O . LYS A 1 168 ? -34.783 -4.659 49.399 1.00 93.44 168 LYS A O 1
ATOM 1250 N N . GLU A 1 169 ? -34.016 -6.141 47.898 1.00 93.69 169 GLU A N 1
ATOM 1251 C CA . GLU A 1 169 ? -34.332 -7.342 48.685 1.00 93.69 169 GLU A CA 1
ATOM 1252 C C . GLU A 1 169 ? -33.561 -7.373 50.014 1.00 93.69 169 GLU A C 1
ATOM 1254 O O . GLU A 1 169 ? -34.125 -7.675 51.063 1.00 93.69 169 GLU A O 1
ATOM 1259 N N . ALA A 1 170 ? -32.290 -6.961 50.001 1.00 92.88 170 ALA A N 1
ATOM 1260 C CA . ALA A 1 170 ? -31.468 -6.838 51.204 1.00 92.88 170 ALA A CA 1
ATOM 1261 C C . ALA A 1 170 ? -31.808 -5.613 52.088 1.00 92.88 170 ALA A C 1
ATOM 1263 O O . ALA A 1 170 ? -31.197 -5.427 53.152 1.00 92.88 170 ALA A O 1
ATOM 1264 N N . GLY A 1 171 ? -32.738 -4.750 51.656 1.00 93.06 171 GLY A N 1
ATOM 1265 C CA . GLY A 1 171 ? -33.143 -3.539 52.377 1.00 93.06 171 GLY A CA 1
ATOM 1266 C C . GLY A 1 171 ? -31.984 -2.568 52.630 1.00 93.06 171 GLY A C 1
ATOM 1267 O O . GLY A 1 171 ? -31.900 -1.953 53.695 1.00 93.06 171 GLY A O 1
ATOM 1268 N N . VAL A 1 172 ? -31.012 -2.506 51.715 1.00 94.50 172 VAL A N 1
ATOM 1269 C CA . VAL A 1 172 ? -29.844 -1.609 51.824 1.00 94.50 172 VAL A CA 1
ATOM 1270 C C . VAL A 1 172 ? -29.948 -0.402 50.897 1.00 94.50 172 VAL A C 1
ATOM 1272 O O . VAL A 1 172 ? -29.437 0.662 51.243 1.00 94.50 172 VAL A O 1
ATOM 1275 N N . ALA A 1 173 ? -30.631 -0.528 49.758 1.00 94.06 173 ALA A N 1
ATOM 1276 C CA . ALA A 1 173 ? -30.905 0.576 48.842 1.00 94.06 173 ALA A CA 1
ATOM 1277 C C . ALA A 1 173 ? -32.231 0.365 48.099 1.00 94.06 173 ALA A C 1
ATOM 1279 O O . ALA A 1 173 ? -32.713 -0.756 47.983 1.00 94.06 173 ALA A O 1
ATOM 1280 N N . GLU A 1 174 ? -32.802 1.441 47.568 1.00 94.31 174 GLU A N 1
ATOM 1281 C CA . GLU A 1 174 ? -34.024 1.419 46.759 1.00 94.31 174 GLU A CA 1
ATOM 1282 C C . GLU A 1 174 ? -33.808 2.164 45.442 1.00 94.31 174 GLU A C 1
ATOM 1284 O O . GLU A 1 174 ? -32.928 3.014 45.354 1.00 94.31 174 GLU A O 1
ATOM 1289 N N . VAL A 1 175 ? -34.580 1.838 44.404 1.00 93.00 175 VAL A N 1
ATOM 1290 C CA . VAL A 1 175 ? -34.538 2.555 43.121 1.00 93.00 175 VAL A CA 1
ATOM 1291 C C . VAL A 1 175 ? -34.938 4.013 43.347 1.00 93.00 175 VAL A C 1
ATOM 1293 O O . VAL A 1 175 ? -35.980 4.282 43.935 1.00 93.00 175 VAL A O 1
ATOM 1296 N N . ALA A 1 176 ? -34.092 4.938 42.903 1.00 88.94 176 ALA A N 1
ATOM 1297 C CA . ALA A 1 176 ? -34.392 6.361 42.942 1.00 88.94 176 ALA A CA 1
ATOM 1298 C C . ALA A 1 176 ? -35.281 6.711 41.739 1.00 88.94 176 ALA A C 1
ATOM 1300 O O . ALA A 1 176 ? -34.890 6.412 40.607 1.00 88.94 176 ALA A O 1
ATOM 1301 N N . GLU A 1 177 ? -36.455 7.300 41.994 1.00 75.12 177 GLU A N 1
ATOM 1302 C CA . GLU A 1 177 ? -37.296 7.933 40.960 1.00 75.12 177 GLU A CA 1
ATOM 1303 C C . GLU A 1 177 ? -36.599 9.129 40.298 1.00 75.12 177 GLU A C 1
ATOM 1305 O O . GLU A 1 177 ? -35.868 9.872 41.001 1.00 75.12 177 GLU A O 1
#

Radius of gyration: 50.1 Å; Cα contacts (8 Å, |Δi|>4): 157; chains: 1; bounding box: 87×26×121 Å

Organism: NCBI:txid88431

pLDDT: mean 80.49, std 12.24, range [45.56, 96.06]

Secondary structure (DSSP, 8-state):
-EEE--HHHHHHS-HHHHHHHHHHHT----S-HHHHHHHHHTSEEE----S---HHHHHHHHHHHHHHHHHHHHHHHHHHHHHHHHHHHHHHHHHHHHHHHHHHHHHHHHHHHHHHHHHHHHHHHHHHHHHTEEEEEESS-EEETTTTEEE-TT-EEEEEHHHHHHHHHTTSEEE--

=== Feature glossary ===
The record interleaves many kinds of information about one protein. Here is each kind framed as the question it answers.

Q: What are the backbone torsion angles?
A: φ (phi) and ψ (psi) are the two rotatable backbone dihedrals per residue: φ is the C(i-1)–N–Cα–C torsion, ψ is the N–Cα–C–N(i+1) torsion, both in degrees on (−180°, 180°]. α-helical residues cluster near (−60°, −45°); β-strand residues near (−120°, +130°). A Ramachandran plot is simply a scatter of (φ, ψ) for every residue.

Q: What is the amino-acid chain?
A: This is the polypeptide sequence — one letter per residue, N-terminus first. Length ranges from a few dozen residues for small domains to over a thousand for large multi-domain proteins.

Q: How mobile is each atom in the crystal?
A: For experimental (PDB) structures, the B-factor (temperature factor) quantifies the positional spread of each atom in the crystal — a combination of thermal vibration and static disorder — in units of Å². High B-factors mark flexible loops or poorly resolved regions; low B-factors mark the rigid, well-ordered core.

Q: Are the domains correctly placed relative to each other?
A: Predicted Aligned Error (PAE) is an AlphaFold confidence matrix: entry (i, j) is the expected error in the position of residue j, in ångströms, when the prediction is superimposed on the true structure at residue i. Low PAE within a block of residues means that block is internally rigid and well-predicted; high PAE between two blocks means their relative placement is uncertain even if each block individually is confident.

Q: How confident is the AlphaFold model at each residue?
A: pLDDT is the predicted lDDT-Cα score: AlphaFold's confidence that the local environment of each residue (all inter-atomic distances within 15 Å) is correctly placed. It is a per-residue number between 0 and 100, with higher meaning more reliable.

Q: What family and function is it annotated with?
A: Functional annotations link the protein to curated databases. InterPro entries identify conserved domains and families by matching the sequence against member-database signatures (Pfam, PROSITE, CDD, …). Gene Ontology (GO) terms describe molecular function, biological process, and cellular component in a controlled vocabulary. CATH places the structure in a hierarchical fold classification (Class/Architecture/Topology/Homologous-superfamily). The organism is the source species.

Q: How big and how compact is the whole molecule?
A: Three whole-structure scalars: the radius of gyration (RMS distance of Cα from centroid, in Å), the count of Cα–Cα contacts (pairs closer than 8 Å and separated by more than four residues in sequence — i.e. tertiary, not local, contacts), and the bounding-box dimensions. Together they distinguish compact globular folds from extended fibres or disordered chains.

Q: What known structures does this most resemble?
A: The Foldseek neighbor list gives the closest experimentally determined structures in the PDB, ranked by structural alignment. TM-score near 1 means near-identical fold; near 0.3 means only rough topology match. This is how one finds what a novel AlphaFold prediction most resembles in the solved-structure universe.

Q: Which residues are buried vs exposed?
A: SASA measures how much of the protein is reachable by solvent. It is computed by rolling a water-sized probe over the atomic surface and summing the exposed area (Å²). Per-residue SASA distinguishes core (buried, low SASA) from surface (exposed, high SASA) residues; total SASA is a whole-molecule size measure.

Q: Which residues are in helices, strands, or loops?
A: Eight-state secondary structure (DSSP): H is the canonical α-helix, G the tighter 3₁₀-helix, I the wider π-helix; E/B are β-structure, T and S are turns and bends, and '-' is everything else. DSSP derives these from the pattern of main-chain N–H···O=C hydrogen bonds, not from the sequence.

Q: Where is each backbone atom in 3D?
A: Structure coordinates are given as an mmCIF _atom_site loop: one row per atom with element, residue name, chain id, sequence number, and x/y/z position in Å. Only the four main-chain atoms per residue are included here; side chains are omitted to keep the record compact.

Q: What if only a Cα trace is available?
A: Three-state secondary structure (P-SEA) collapses the eight DSSP classes into helix (a), strand (b), and coil (c). P-SEA assigns these from Cα geometry alone — distances and angles — without requiring backbone oxygens, so it works on any Cα trace.

Q: What do the rendered images show?
A: The six renders are orthographic views along the three Cartesian axes in both directions. Representation (cartoon, sticks, or surface) and color scheme (sequence-rainbow or by-chain) vary across proteins so the training set covers all the common visualization conventions.

Q: What does the local fold look like, residue by residue?
A: Foldseek's 3Di representation compresses backbone geometry into a per-residue letter drawn from a learned twenty-state alphabet. It captures the tertiary interaction pattern around each residue — which residues are packed against it in space, regardless of where they are in sequence.

Q: What do the diagnostic plots show?
A: The contact map is a binary N×N matrix image: pixel (i, j) is dark where Cα_i and Cα_j are within 8 Å and |i−j|>4. Because the |i−j|>4 filter removes local helical contacts, off-diagonal stripes parallel to the main diagonal indicate parallel β-sheets; stripes perpendicular to it indicate antiparallel β-sheets. The Ramachandran plot scatters every residue's (φ, ψ) pair against the sterically allowed regions. The PAE heatmap renders the predicted-aligned-error matrix.